Protein AF-A0A816H7T8-F1 (afdb_monomer_lite)

Organism: Adineta ricciae (NCBI:txid249248)

Secondary structure (DSSP, 8-state):
-HHHHHHHHHHHHHHHHHHHHHHHHHHHHHHHHHHHHHHHHHHHHHHHHHHHHHHHHHHHHHHHHHHHHHHHHHHHHHHHHHHHHHHHHHHHHHHHHHHHHHHHHHHHH--SSSHHHHHHHHHHHHHHHHHHHHHHHHHHHHHHHHHHHHHHTTS-GGGGSTTSHHHHHHHHHHHHHHHHHHHHHHHHHHHHS---SS--HHHHHT-THHHHHHHHHHHHHHHHHHHHHHHHHHHHHHHS-HHHHHHHHHTHHHHHHHHHHHHHHHHHHHTT---TT--THHHHHHHHHH-

Foldseek 3Di:
DVVVVVVVVVVVVVVVVVVVVVVVVVVVVVVVVVVVVVVVVVVVVVVVVVVVVVVVVVVVVVVVVVVVVVVVVVVVVVVVVVVVVVVVVVVVVVVVVVVVVVVVVVVVVDPDPCPVVVVVVVVVVVVVVVVVVVVVVVVVVVVVVVVVVVVVVPDDPQCVDQLHVVLLVLLLVLLVVLLVLLVVLLVLLPVVQDDDPDDDPCCVPVHCNVLSVVLSVVSNVLSVLLNVLSVVVNVCSVVDDPVVSSVVSNCSVVLVVLVVLSVVSVVCSVVVNDDSPDDCVSSVVNSVVSD

InterPro domains:
  IPR022157 Dynein associated protein [PF12455] (104-290)

Sequence (291 aa):
MVDILTSKNLALEDQARELQEAVDNLESLCEMDKEMEENAKEVEHELRETIDLLQNQIREKERQAEQLQYTIGDHERTILKFRETVKTMQFQNDQSKKLMEKYDEQLKLAGSAQSSEFKAKIVEAKTYSEIVEGELHKLEAANLNKHVHLLTLFLPEQFLKRGADHDCILVLLLVHRLISKCDLLTTEIQKKFERIDQLTFDDVVKSHRAEQWGFACKLSQSLSIFRMILRKYVKAMEVCNPDNLRHLSSTYHDLLTHEKSLDFLIDLLQKDQLHDSLSLNTLDKTIAFYE

pLDDT: mean 86.89, std 11.12, range [45.69, 98.0]

Radius of gyration: 47.99 Å; chains: 1; bounding box: 116×61×149 Å

Structure (mmCIF, N/CA/C/O backbone):
data_AF-A0A816H7T8-F1
#
_entry.id   AF-A0A816H7T8-F1
#
loop_
_atom_site.group_PDB
_atom_site.id
_atom_site.type_symbol
_atom_site.label_atom_id
_atom_site.label_alt_id
_atom_site.label_comp_id
_atom_site.label_asym_id
_atom_site.label_entity_id
_atom_site.label_seq_id
_atom_site.pdbx_PDB_ins_code
_atom_site.Cartn_x
_atom_site.Cartn_y
_atom_site.Cartn_z
_atom_site.occupancy
_atom_site.B_iso_or_equiv
_atom_site.auth_seq_id
_atom_site.auth_comp_id
_atom_site.auth_asym_id
_atom_site.auth_atom_id
_atom_site.pdbx_PDB_model_num
ATOM 1 N N . MET A 1 1 ? 76.446 16.365 -95.811 1.00 60.53 1 MET A N 1
ATOM 2 C CA . MET A 1 1 ? 75.623 15.180 -95.464 1.00 60.53 1 MET A CA 1
ATOM 3 C C . MET A 1 1 ? 75.719 14.890 -93.973 1.00 60.53 1 MET A C 1
ATOM 5 O O . MET A 1 1 ? 74.685 14.896 -93.326 1.00 60.53 1 MET A O 1
ATOM 9 N N . VAL A 1 2 ? 76.933 14.720 -93.428 1.00 74.75 2 VAL A N 1
ATOM 10 C CA . VAL A 1 2 ? 77.160 14.528 -91.982 1.00 74.75 2 VAL A CA 1
ATOM 11 C C . VAL A 1 2 ? 76.654 15.727 -91.173 1.00 74.75 2 VAL A C 1
ATOM 13 O O . VAL A 1 2 ? 75.766 15.529 -90.362 1.00 74.75 2 VAL A O 1
ATOM 16 N N . ASP A 1 3 ? 77.061 16.960 -91.500 1.00 75.19 3 ASP A N 1
ATOM 17 C CA . ASP A 1 3 ? 76.654 18.172 -90.752 1.00 75.19 3 ASP A CA 1
ATOM 18 C C . ASP A 1 3 ? 75.134 18.418 -90.692 1.00 75.19 3 ASP A C 1
ATOM 20 O O . ASP A 1 3 ? 74.606 18.918 -89.702 1.00 75.19 3 ASP A O 1
ATOM 24 N N . ILE A 1 4 ? 74.407 18.029 -91.746 1.00 79.56 4 ILE A N 1
ATOM 25 C CA . ILE A 1 4 ? 72.941 18.157 -91.817 1.00 79.56 4 ILE A CA 1
ATOM 26 C C . ILE A 1 4 ? 72.270 17.131 -90.893 1.00 79.56 4 ILE A C 1
ATOM 28 O O . ILE A 1 4 ? 71.266 17.433 -90.252 1.00 79.56 4 ILE A O 1
ATOM 32 N N . LEU A 1 5 ? 72.829 15.920 -90.804 1.00 80.38 5 LEU A N 1
ATOM 33 C CA . LEU A 1 5 ? 72.344 14.874 -89.905 1.00 80.38 5 LEU A CA 1
ATOM 34 C C . LEU A 1 5 ? 72.648 15.212 -88.442 1.00 80.38 5 LEU A C 1
ATOM 36 O O . LEU A 1 5 ? 71.780 15.005 -87.601 1.00 80.38 5 LEU A O 1
ATOM 40 N N . THR A 1 6 ? 73.816 15.787 -88.135 1.00 83.19 6 THR A N 1
ATOM 41 C CA . THR A 1 6 ? 74.152 16.246 -86.776 1.00 83.19 6 THR A CA 1
ATOM 42 C C . THR A 1 6 ? 73.254 17.392 -86.324 1.00 83.19 6 THR A C 1
ATOM 44 O O . THR A 1 6 ? 72.747 17.353 -85.210 1.00 83.19 6 THR A O 1
ATOM 47 N N . SER A 1 7 ? 72.990 18.377 -87.190 1.00 84.00 7 SER A N 1
ATOM 48 C CA . SER A 1 7 ? 72.063 19.475 -86.878 1.00 84.00 7 SER A CA 1
ATOM 49 C C . SER A 1 7 ? 70.632 18.979 -86.646 1.00 84.00 7 SER A C 1
ATOM 51 O O . SER A 1 7 ? 69.970 19.437 -85.717 1.00 84.00 7 SER A O 1
ATOM 53 N N . LYS A 1 8 ? 70.161 18.015 -87.447 1.00 86.00 8 LYS A N 1
ATOM 54 C CA . LYS A 1 8 ? 68.833 17.418 -87.268 1.00 86.00 8 LYS A CA 1
ATOM 55 C C . LYS A 1 8 ? 68.745 16.557 -86.004 1.00 86.00 8 LYS A C 1
ATOM 57 O O . LYS A 1 8 ? 67.715 16.593 -85.344 1.00 86.00 8 LYS A O 1
ATOM 62 N N . ASN A 1 9 ? 69.799 15.812 -85.660 1.00 87.69 9 ASN A N 1
ATOM 63 C CA . ASN A 1 9 ? 69.857 15.063 -84.401 1.00 87.69 9 ASN A CA 1
ATOM 64 C C . ASN A 1 9 ? 69.837 15.996 -83.191 1.00 87.69 9 ASN A C 1
ATOM 66 O O . ASN A 1 9 ? 69.050 15.757 -82.289 1.00 87.69 9 ASN A O 1
ATOM 70 N N . LEU A 1 10 ? 70.616 17.081 -83.204 1.00 90.69 10 LEU A N 1
ATOM 71 C CA . LEU A 1 10 ? 70.612 18.058 -82.114 1.00 90.69 10 LEU A CA 1
ATOM 72 C C . LEU A 1 10 ? 69.220 18.686 -81.923 1.00 90.69 10 LEU A C 1
ATOM 74 O O . LEU A 1 10 ? 68.723 18.747 -80.807 1.00 90.69 10 LEU A O 1
ATOM 78 N N . ALA A 1 11 ? 68.548 19.067 -83.015 1.00 89.69 11 ALA A N 1
ATOM 79 C CA . ALA A 1 11 ? 67.189 19.608 -82.950 1.00 89.69 11 ALA A CA 1
ATOM 80 C C . ALA A 1 11 ? 66.161 18.593 -82.413 1.00 89.69 11 ALA A C 1
ATOM 82 O O . ALA A 1 11 ? 65.249 18.967 -81.681 1.00 89.69 11 ALA A O 1
ATOM 83 N N . LEU A 1 12 ? 66.301 17.310 -82.765 1.00 90.38 12 LEU A N 1
ATOM 84 C CA . LEU A 1 12 ? 65.451 16.241 -82.234 1.00 90.38 12 LEU A CA 1
ATOM 85 C C . LEU A 1 12 ? 65.757 15.936 -80.762 1.00 90.38 12 LEU A C 1
ATOM 87 O O . LEU A 1 12 ? 64.832 15.629 -80.020 1.00 90.38 12 LEU A O 1
ATOM 91 N N . GLU A 1 13 ? 67.016 16.026 -80.332 1.00 91.25 13 GLU A N 1
ATOM 92 C CA . GLU A 1 13 ? 67.417 15.874 -78.928 1.00 91.25 13 GLU A CA 1
ATOM 93 C C . GLU A 1 13 ? 66.896 17.022 -78.061 1.00 91.25 13 GLU A C 1
ATOM 95 O O . GLU A 1 13 ? 66.402 16.771 -76.964 1.00 91.25 13 GLU A O 1
ATOM 100 N N . ASP A 1 14 ? 66.952 18.262 -78.550 1.00 91.50 14 ASP A N 1
ATOM 101 C CA . ASP A 1 14 ? 66.382 19.412 -77.846 1.00 91.50 14 ASP A CA 1
ATOM 102 C C . ASP A 1 14 ? 64.849 19.311 -77.780 1.00 91.50 14 ASP A C 1
ATOM 104 O O . ASP A 1 14 ? 64.281 19.464 -76.703 1.00 91.50 14 ASP A O 1
ATOM 108 N N . GLN A 1 15 ? 64.179 18.920 -78.873 1.00 93.19 15 GLN A N 1
ATOM 109 C CA . GLN A 1 15 ? 62.733 18.665 -78.862 1.00 93.19 15 GLN A CA 1
ATOM 110 C C . GLN A 1 15 ? 62.355 17.494 -77.936 1.00 93.19 15 GLN A C 1
ATOM 112 O O . GLN A 1 15 ? 61.326 17.539 -77.266 1.00 93.19 15 GLN A O 1
ATOM 117 N N . ALA A 1 16 ? 63.173 16.441 -77.878 1.00 91.00 16 ALA A N 1
ATOM 118 C CA . ALA A 1 16 ? 62.967 15.330 -76.953 1.00 91.00 16 ALA A CA 1
ATOM 119 C C . ALA A 1 16 ? 63.155 15.770 -75.495 1.00 91.00 16 ALA A C 1
ATOM 121 O O . ALA A 1 16 ? 62.402 15.325 -74.634 1.00 91.00 16 ALA A O 1
ATOM 122 N N . ARG A 1 17 ? 64.111 16.666 -75.218 1.00 93.69 17 ARG A N 1
ATOM 123 C CA . ARG A 1 17 ? 64.328 17.236 -73.883 1.00 93.69 17 ARG A CA 1
ATOM 124 C C . ARG A 1 17 ? 63.160 18.127 -73.456 1.00 93.69 17 ARG A C 1
ATOM 126 O O . ARG A 1 17 ? 62.681 17.971 -72.341 1.00 93.69 17 ARG A O 1
ATOM 133 N N . GLU A 1 18 ? 62.668 18.989 -74.344 1.00 93.81 18 GLU A N 1
ATOM 134 C CA . GLU A 1 18 ? 61.484 19.825 -74.095 1.00 93.81 18 GLU A CA 1
ATOM 135 C C . GLU A 1 18 ? 60.226 18.980 -73.855 1.00 93.81 18 GLU A C 1
ATOM 137 O O . GLU A 1 18 ? 59.454 19.259 -72.940 1.00 93.81 18 GLU A O 1
ATOM 142 N N . LEU A 1 19 ? 60.021 17.921 -74.648 1.00 94.00 19 LEU A N 1
ATOM 143 C CA . LEU A 1 19 ? 58.905 16.995 -74.447 1.00 94.00 19 LEU A CA 1
ATOM 144 C C . LEU A 1 19 ? 59.035 16.223 -73.133 1.00 94.00 19 LEU A C 1
ATOM 146 O O . LEU A 1 19 ? 58.023 16.025 -72.469 1.00 94.00 19 LEU A O 1
ATOM 150 N N . GLN A 1 20 ? 60.244 15.816 -72.743 1.00 94.50 20 GLN A N 1
ATOM 151 C C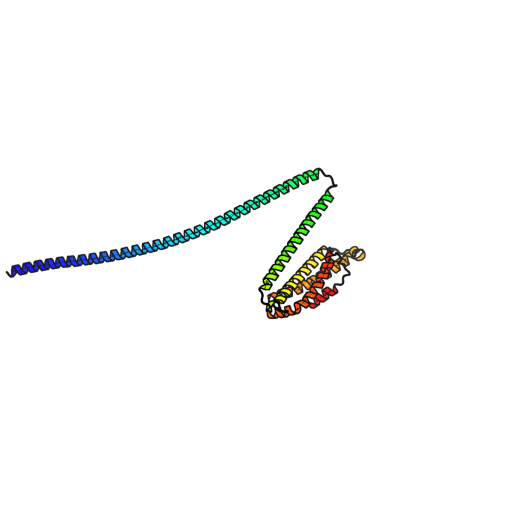A . GLN A 1 20 ? 60.463 15.148 -71.462 1.00 94.50 20 GLN A CA 1
ATOM 152 C C . GLN A 1 20 ? 60.168 16.088 -70.289 1.00 94.50 20 GLN A C 1
ATOM 154 O O . GLN A 1 20 ? 59.436 15.710 -69.386 1.00 94.50 20 GLN A O 1
ATOM 159 N N . GLU A 1 21 ? 60.645 17.333 -70.337 1.00 94.75 21 GLU A N 1
ATOM 160 C CA . GLU A 1 21 ? 60.340 18.337 -69.312 1.00 94.75 21 GLU A CA 1
ATOM 161 C C . GLU A 1 21 ? 58.833 18.647 -69.250 1.00 94.75 21 GLU A C 1
ATOM 163 O O . GLU A 1 21 ? 58.263 18.805 -68.171 1.00 94.75 21 GLU A O 1
ATOM 168 N N . ALA A 1 22 ? 58.147 18.692 -70.396 1.00 94.50 22 ALA A N 1
ATOM 169 C CA . ALA A 1 22 ? 56.694 18.840 -70.435 1.00 94.50 22 ALA A CA 1
ATOM 170 C C . ALA A 1 22 ? 55.963 17.627 -69.831 1.00 94.50 22 ALA A C 1
ATOM 172 O O . ALA A 1 22 ? 54.962 17.815 -69.141 1.00 94.50 22 ALA A O 1
ATOM 173 N N . VAL A 1 23 ? 56.455 16.405 -70.065 1.00 95.56 23 VAL A N 1
ATOM 174 C CA . VAL A 1 23 ? 55.918 15.178 -69.456 1.00 95.56 23 VAL A CA 1
ATOM 175 C C . VAL A 1 23 ? 56.116 15.203 -67.943 1.00 95.56 23 VAL A C 1
ATOM 177 O O . VAL A 1 23 ? 55.135 15.038 -67.228 1.00 95.56 23 VAL A O 1
ATOM 180 N N . ASP A 1 24 ? 57.318 15.509 -67.456 1.00 95.25 24 ASP A N 1
ATOM 181 C CA . ASP A 1 24 ? 57.617 15.564 -66.020 1.00 95.25 24 ASP A CA 1
ATOM 182 C C . ASP A 1 24 ? 56.740 16.618 -65.303 1.00 95.25 24 ASP A C 1
ATOM 184 O O . ASP A 1 24 ? 56.196 16.375 -64.223 1.00 95.25 24 ASP A O 1
ATOM 188 N N . ASN A 1 25 ? 56.520 17.781 -65.931 1.00 95.69 25 ASN A N 1
ATOM 189 C CA . ASN A 1 25 ? 55.611 18.809 -65.411 1.00 95.69 25 ASN A CA 1
ATOM 190 C C . ASN A 1 25 ? 54.144 18.342 -65.381 1.00 95.69 25 ASN A C 1
ATOM 192 O O . ASN A 1 25 ? 53.421 18.631 -64.426 1.00 95.69 25 ASN A O 1
ATOM 196 N N . LEU A 1 26 ? 53.685 17.629 -66.416 1.00 95.56 26 LEU A N 1
ATOM 197 C CA . LEU A 1 26 ? 52.331 17.067 -66.462 1.00 95.56 26 LEU A CA 1
ATOM 198 C C . LEU A 1 26 ? 52.139 15.954 -65.428 1.00 95.56 26 LEU A C 1
ATOM 200 O O . LEU A 1 26 ? 51.066 15.866 -64.835 1.00 95.56 26 LEU A O 1
ATOM 204 N N . GLU A 1 27 ? 53.159 15.130 -65.191 1.00 94.94 27 GLU A N 1
ATOM 205 C CA . GLU A 1 27 ? 53.147 14.109 -64.143 1.00 94.94 27 GLU A CA 1
ATOM 206 C C . GLU A 1 27 ? 53.046 14.751 -62.754 1.00 94.94 27 GLU A C 1
ATOM 208 O O . GLU A 1 27 ? 52.179 14.355 -61.976 1.00 94.94 27 GLU A O 1
ATOM 213 N N . SER A 1 28 ? 53.812 15.814 -62.483 1.00 96.19 28 SER A N 1
ATOM 214 C CA . SER A 1 28 ? 53.711 16.573 -61.227 1.00 96.19 28 SER A CA 1
ATOM 215 C C . SER A 1 28 ? 52.328 17.206 -61.021 1.00 96.19 28 SER A C 1
ATOM 217 O O . SER A 1 28 ? 51.780 17.146 -59.919 1.00 96.19 28 SER A O 1
ATOM 219 N N . LEU A 1 29 ? 51.724 17.764 -62.077 1.00 96.19 29 LEU A N 1
ATOM 220 C CA . LEU A 1 29 ? 50.350 18.273 -62.012 1.00 96.19 29 LEU A CA 1
ATOM 221 C C . LEU A 1 29 ? 49.340 17.151 -61.743 1.00 96.19 29 LEU A C 1
ATOM 223 O O . LEU A 1 29 ? 48.440 17.329 -60.930 1.00 96.19 29 LEU A O 1
ATOM 227 N N . CYS A 1 30 ? 49.512 15.981 -62.365 1.00 96.38 30 CYS A N 1
ATOM 228 C CA . CYS A 1 30 ? 48.647 14.827 -62.122 1.00 96.38 30 CYS A CA 1
ATOM 229 C C . CYS A 1 30 ? 48.776 14.286 -60.691 1.00 96.38 30 CYS A C 1
ATOM 231 O O . CYS A 1 30 ? 47.795 13.787 -60.141 1.00 96.38 30 CYS A O 1
ATOM 233 N N . GLU A 1 31 ? 49.965 14.332 -60.089 1.00 96.62 31 GLU A N 1
ATOM 234 C CA . GLU A 1 31 ? 50.165 13.976 -58.679 1.00 96.62 31 GLU A CA 1
ATOM 235 C C . GLU A 1 31 ? 49.466 14.970 -57.749 1.00 96.62 31 GLU A C 1
ATOM 237 O O . GLU A 1 31 ? 48.727 14.549 -56.859 1.00 96.62 31 GLU A O 1
ATOM 242 N N . MET A 1 32 ? 49.615 16.271 -58.009 1.00 96.56 32 MET A N 1
ATOM 243 C CA . MET A 1 32 ? 48.928 17.315 -57.247 1.00 96.56 32 MET A CA 1
ATOM 244 C C . MET A 1 32 ? 47.401 17.199 -57.363 1.00 96.56 32 MET A C 1
ATOM 246 O O . MET A 1 32 ? 46.696 17.307 -56.361 1.00 96.56 32 MET A O 1
ATOM 250 N N . ASP A 1 33 ? 46.877 16.937 -58.562 1.00 97.12 33 ASP A N 1
ATOM 251 C CA . ASP A 1 33 ? 45.440 16.744 -58.779 1.00 97.12 33 ASP A CA 1
ATOM 252 C C . ASP A 1 33 ? 44.906 15.526 -58.011 1.00 97.12 33 ASP A C 1
ATOM 254 O O . ASP A 1 33 ? 43.822 15.597 -57.431 1.00 97.12 33 ASP A O 1
ATOM 258 N N . LYS A 1 34 ? 45.670 14.424 -57.945 1.00 97.31 34 LYS A N 1
ATOM 259 C CA . LYS A 1 34 ? 45.297 13.244 -57.146 1.00 97.31 34 LYS A CA 1
ATOM 260 C C . LYS A 1 34 ? 45.258 13.557 -55.655 1.00 97.31 34 LYS A C 1
ATOM 262 O O . LYS A 1 34 ? 44.292 13.182 -55.000 1.00 97.31 34 LYS A O 1
ATOM 267 N N . GLU A 1 35 ? 46.260 14.261 -55.134 1.00 96.62 35 GLU A N 1
ATOM 268 C CA . GLU A 1 35 ? 46.293 14.670 -53.724 1.00 96.62 35 GLU A CA 1
ATOM 269 C C . GLU A 1 35 ? 45.108 15.592 -53.390 1.00 96.62 35 GLU A C 1
ATOM 271 O O . GLU A 1 35 ? 44.440 15.430 -52.369 1.00 96.62 35 GLU A O 1
ATOM 276 N N . MET A 1 36 ? 44.776 16.523 -54.288 1.00 97.62 36 MET A N 1
ATOM 277 C CA . MET A 1 36 ? 43.598 17.381 -54.141 1.00 97.62 36 MET A CA 1
ATOM 278 C C . MET A 1 36 ? 42.284 16.591 -54.190 1.00 97.62 36 MET A C 1
ATOM 280 O O . MET A 1 36 ? 41.360 16.902 -53.437 1.00 97.62 36 MET A O 1
ATOM 284 N N . GLU A 1 37 ? 42.183 15.572 -55.046 1.00 97.00 37 GLU A N 1
ATOM 285 C CA . GLU A 1 37 ? 41.007 14.701 -55.122 1.00 97.00 37 GLU A CA 1
ATOM 286 C C . GLU A 1 37 ? 40.854 13.837 -53.859 1.00 97.00 37 GLU A C 1
ATOM 288 O O . GLU A 1 37 ? 39.737 13.655 -53.371 1.00 97.00 37 GLU A O 1
ATOM 293 N N . GLU A 1 38 ? 41.957 13.326 -53.307 1.00 97.00 38 GLU A N 1
ATOM 294 C CA . GLU A 1 38 ? 41.965 12.583 -52.042 1.00 97.00 38 GLU A CA 1
ATOM 295 C C . GLU A 1 38 ? 41.532 13.477 -50.876 1.00 97.00 38 GLU A C 1
ATOM 297 O O . GLU A 1 38 ? 40.569 13.141 -50.185 1.00 97.00 38 GLU A O 1
ATOM 302 N N . ASN A 1 39 ? 42.116 14.671 -50.743 1.00 97.00 39 ASN A N 1
ATOM 303 C CA . ASN A 1 39 ? 41.715 15.651 -49.730 1.00 97.00 39 ASN A CA 1
ATOM 304 C C . ASN A 1 39 ? 40.230 16.039 -49.851 1.00 97.00 39 ASN A C 1
ATOM 306 O O . ASN A 1 39 ? 39.522 16.162 -48.851 1.00 97.00 39 ASN A O 1
ATOM 310 N N . ALA A 1 40 ? 39.721 16.213 -51.076 1.00 97.06 40 ALA A N 1
ATOM 311 C CA . ALA A 1 40 ? 38.309 16.516 -51.297 1.00 97.06 40 ALA A CA 1
ATOM 312 C C . ALA A 1 40 ? 37.390 15.366 -50.846 1.00 97.06 40 ALA A C 1
ATOM 314 O O . ALA A 1 40 ? 36.342 15.623 -50.249 1.00 97.06 40 ALA A O 1
ATOM 315 N N . LYS A 1 41 ? 37.783 14.107 -51.093 1.00 97.56 41 LYS A N 1
ATOM 316 C CA . LYS A 1 41 ? 37.043 12.917 -50.634 1.00 97.56 41 LYS A CA 1
ATOM 317 C C . LYS A 1 41 ? 37.053 12.788 -49.114 1.00 97.56 41 LYS A C 1
ATOM 319 O O . LYS A 1 41 ? 36.022 12.438 -48.543 1.00 97.56 41 LYS A O 1
ATOM 324 N N . GLU A 1 42 ? 38.178 13.078 -48.465 1.00 97.38 42 GLU A N 1
ATOM 325 C CA . GLU A 1 42 ? 38.282 13.067 -47.002 1.00 97.38 42 GLU A CA 1
ATOM 326 C C . GLU A 1 42 ? 37.358 14.114 -46.373 1.00 97.38 42 GLU A C 1
ATOM 328 O O . GLU A 1 42 ? 36.529 13.772 -45.532 1.00 97.38 42 GLU A O 1
ATOM 333 N N . VAL A 1 43 ? 37.393 15.360 -46.860 1.00 97.06 43 VAL A N 1
ATOM 334 C CA . VAL A 1 43 ? 36.497 16.426 -46.380 1.00 97.06 43 VAL A CA 1
ATOM 335 C C . VAL A 1 43 ? 35.027 16.078 -46.631 1.00 97.06 43 VAL A C 1
ATOM 337 O O . VAL A 1 43 ? 34.174 16.318 -45.777 1.00 97.06 43 VAL A O 1
ATOM 340 N N . GLU A 1 44 ? 34.695 15.493 -47.786 1.00 96.81 44 GLU A N 1
ATOM 341 C CA . GLU A 1 44 ? 33.331 15.029 -48.053 1.00 96.81 44 GLU A CA 1
ATOM 342 C C . GLU A 1 44 ? 32.896 13.950 -47.051 1.00 96.81 44 GLU A C 1
ATOM 344 O O . GLU A 1 44 ? 31.756 13.966 -46.573 1.00 96.81 44 GLU A O 1
ATOM 349 N N . HIS A 1 45 ? 33.792 13.021 -46.718 1.00 97.50 45 HIS A N 1
ATOM 350 C CA . HIS A 1 45 ? 33.519 11.975 -45.746 1.00 97.50 45 HIS A CA 1
ATOM 351 C C . HIS A 1 45 ? 33.274 12.553 -44.349 1.00 97.50 45 HIS A C 1
ATOM 353 O O . HIS A 1 45 ? 32.236 12.254 -43.758 1.00 97.50 45 HIS A O 1
ATOM 359 N N . GLU A 1 46 ? 34.140 13.452 -43.875 1.00 97.50 46 GLU A N 1
ATOM 360 C CA . GLU A 1 46 ? 33.968 14.145 -42.594 1.00 97.50 46 GLU A CA 1
ATOM 361 C C . GLU A 1 46 ? 32.635 14.903 -42.540 1.00 97.50 46 GLU A C 1
ATOM 363 O O . GLU A 1 46 ? 31.875 14.791 -41.575 1.00 97.50 46 GLU A O 1
ATOM 368 N N . LEU A 1 47 ? 32.283 15.633 -43.605 1.00 97.25 47 LEU A N 1
ATOM 369 C CA . LEU A 1 47 ? 31.006 16.343 -43.674 1.00 97.25 47 LEU A CA 1
ATOM 370 C C . LEU A 1 47 ? 29.816 15.379 -43.592 1.00 97.25 47 LEU A C 1
ATOM 372 O O . LEU A 1 47 ? 28.852 15.671 -42.881 1.00 97.25 47 LEU A O 1
ATOM 376 N N . ARG A 1 48 ? 29.874 14.214 -44.247 1.00 97.75 48 ARG A N 1
ATOM 377 C CA . ARG A 1 48 ? 28.822 13.188 -44.136 1.00 97.75 48 ARG A CA 1
ATOM 378 C C . ARG A 1 48 ? 28.711 12.640 -42.712 1.00 97.75 48 ARG A C 1
ATOM 380 O O . ARG A 1 48 ? 27.597 12.539 -42.203 1.00 97.75 48 ARG A O 1
ATOM 387 N N . GLU A 1 49 ? 29.829 12.380 -42.039 1.00 97.62 49 GLU A N 1
ATOM 388 C CA . GLU A 1 49 ? 29.821 11.945 -40.637 1.00 97.62 49 GLU A C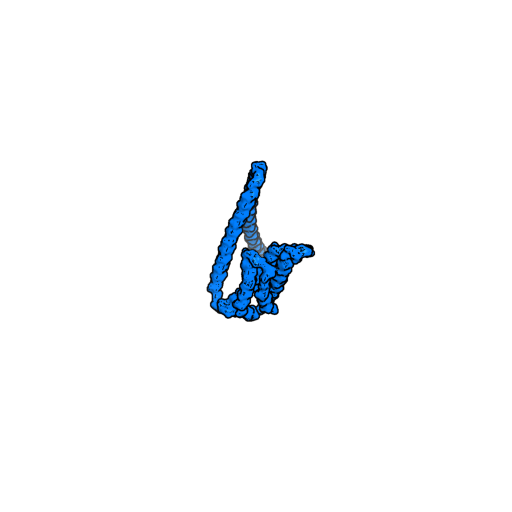A 1
ATOM 389 C C . GLU A 1 49 ? 29.218 13.007 -39.707 1.00 97.62 49 GLU A C 1
ATOM 391 O O . GLU A 1 49 ? 28.412 12.685 -38.829 1.00 97.62 49 GLU A O 1
ATOM 396 N N . THR A 1 50 ? 29.537 14.292 -39.916 1.00 97.44 50 THR A N 1
ATOM 397 C CA . THR A 1 50 ? 28.918 15.374 -39.130 1.00 97.44 50 THR A CA 1
ATOM 398 C C . THR A 1 50 ? 27.415 15.482 -39.376 1.00 97.44 50 THR A C 1
ATOM 400 O O . THR A 1 50 ? 26.660 15.722 -38.432 1.00 97.44 50 THR A O 1
ATOM 403 N N . ILE A 1 51 ? 26.958 15.263 -40.613 1.00 97.94 51 ILE A N 1
ATOM 404 C CA . ILE A 1 51 ? 25.531 15.229 -40.944 1.00 97.94 51 ILE A CA 1
ATOM 405 C C . ILE A 1 51 ? 24.849 14.075 -40.206 1.00 97.94 51 ILE A C 1
ATOM 407 O O . ILE A 1 51 ? 23.815 14.300 -39.577 1.00 97.94 51 ILE A O 1
ATOM 411 N N . ASP A 1 52 ? 25.427 12.876 -40.218 1.00 98.00 52 ASP A N 1
ATOM 412 C CA . ASP A 1 52 ? 24.865 11.714 -39.522 1.00 98.00 52 ASP A CA 1
ATOM 413 C C . ASP A 1 52 ? 24.809 11.934 -38.002 1.00 98.00 52 ASP A C 1
ATOM 415 O O . ASP A 1 52 ? 23.803 11.624 -37.351 1.00 98.00 52 ASP A O 1
ATOM 419 N N . LEU A 1 53 ? 25.848 12.545 -37.423 1.00 97.56 53 LEU A N 1
ATOM 420 C CA . LEU A 1 53 ? 25.868 12.927 -36.012 1.00 97.56 53 LEU A CA 1
ATOM 421 C C . LEU A 1 53 ? 24.751 13.928 -35.683 1.00 97.56 53 LEU A C 1
ATOM 423 O O . LEU A 1 53 ? 24.007 13.727 -34.720 1.00 97.56 53 LEU A O 1
ATOM 427 N N . LEU A 1 54 ? 24.605 14.985 -36.486 1.00 97.44 54 LEU A N 1
ATOM 428 C CA . LEU A 1 54 ? 23.565 15.998 -36.300 1.00 97.44 54 LEU A CA 1
ATOM 429 C C . LEU A 1 54 ? 22.162 15.408 -36.474 1.00 97.44 54 LEU A C 1
ATOM 431 O O . LEU A 1 54 ? 21.267 15.725 -35.692 1.00 97.44 54 LEU A O 1
ATOM 435 N N . GLN A 1 55 ? 21.959 14.507 -37.436 1.00 98.00 55 GLN A N 1
ATOM 436 C CA . GLN A 1 55 ? 20.684 13.808 -37.614 1.00 98.00 55 GLN A CA 1
ATOM 437 C C . GLN A 1 55 ? 20.328 12.952 -36.394 1.00 98.00 55 GLN A C 1
ATOM 439 O O . GLN A 1 55 ? 19.175 12.952 -35.958 1.00 98.00 55 GLN A O 1
ATOM 444 N N . ASN A 1 56 ? 21.303 12.256 -35.805 1.00 97.38 56 ASN A N 1
ATOM 445 C CA . ASN A 1 56 ? 21.086 11.492 -34.577 1.00 97.38 56 ASN A CA 1
ATOM 446 C C . ASN A 1 56 ? 20.744 12.402 -33.391 1.00 97.38 56 ASN A C 1
ATOM 448 O O . ASN A 1 56 ? 19.814 12.100 -32.642 1.00 97.38 56 ASN A O 1
ATOM 452 N N . GLN A 1 57 ? 21.423 13.545 -33.257 1.00 97.88 57 GLN A N 1
ATOM 453 C CA . GLN A 1 57 ? 21.099 14.539 -32.231 1.00 97.88 57 GLN A CA 1
ATOM 454 C C . GLN A 1 57 ? 19.686 15.108 -32.407 1.00 97.88 57 GLN A C 1
ATOM 456 O O . GLN A 1 57 ? 18.962 15.247 -31.423 1.00 97.88 57 GLN A O 1
ATOM 461 N N . ILE A 1 58 ? 19.265 15.395 -33.643 1.00 98.00 58 ILE A N 1
ATOM 462 C CA . ILE A 1 58 ? 17.902 15.858 -33.941 1.00 98.00 58 ILE A CA 1
ATOM 463 C C . ILE A 1 58 ? 16.879 14.810 -33.495 1.00 98.00 58 ILE A C 1
ATOM 465 O O . ILE A 1 58 ? 15.978 15.142 -32.727 1.00 98.00 58 ILE A O 1
ATOM 469 N N . ARG A 1 59 ? 17.061 13.539 -33.875 1.00 97.62 59 ARG A N 1
ATOM 470 C CA . ARG A 1 59 ? 16.161 12.444 -33.466 1.00 97.62 59 ARG A CA 1
ATOM 471 C C . ARG A 1 59 ? 16.087 12.285 -31.948 1.00 97.62 59 ARG A C 1
ATOM 473 O O . ARG A 1 59 ? 15.019 12.030 -31.395 1.00 97.62 59 ARG A O 1
ATOM 480 N N . GLU A 1 60 ? 17.211 12.439 -31.252 1.00 97.62 60 GLU A N 1
ATOM 481 C CA . GLU A 1 60 ? 17.231 12.383 -29.791 1.00 97.62 60 GLU A CA 1
ATOM 482 C C . GLU A 1 60 ? 16.460 13.556 -29.168 1.00 97.62 60 GLU A C 1
ATOM 484 O O . GLU A 1 60 ? 15.687 13.360 -28.227 1.00 97.62 60 GLU A O 1
ATOM 489 N N . LYS A 1 61 ? 16.614 14.768 -29.715 1.00 96.00 61 LYS A N 1
ATOM 490 C CA . LYS A 1 61 ? 15.867 15.951 -29.269 1.00 96.00 61 LYS A CA 1
ATOM 491 C C . LYS A 1 61 ? 14.374 15.848 -29.552 1.00 96.00 61 LYS A C 1
ATOM 493 O O . LYS A 1 61 ? 13.588 16.224 -28.685 1.00 96.00 61 LYS A O 1
ATOM 498 N N . GLU A 1 62 ? 13.977 15.295 -30.692 1.00 97.69 62 GLU A N 1
ATOM 499 C CA . GLU A 1 62 ? 12.573 15.008 -31.009 1.00 97.69 62 GLU A CA 1
ATOM 500 C C . GLU A 1 62 ? 11.972 14.030 -29.994 1.00 97.69 62 GLU A C 1
ATOM 502 O O . GLU A 1 62 ? 10.937 14.320 -29.395 1.00 97.69 62 GLU A O 1
ATOM 507 N N . ARG A 1 63 ? 12.681 12.939 -29.678 1.00 97.56 63 ARG A N 1
ATOM 508 C CA . ARG A 1 63 ? 12.245 11.984 -28.650 1.00 97.56 63 ARG A CA 1
ATOM 509 C C . ARG A 1 63 ? 12.122 12.627 -27.264 1.00 97.56 63 ARG A C 1
ATOM 511 O O . ARG A 1 63 ? 11.173 12.342 -26.534 1.00 97.56 63 ARG A O 1
ATOM 518 N N . GLN A 1 64 ? 13.068 13.488 -26.882 1.00 97.25 64 GLN A N 1
ATOM 519 C CA . GLN A 1 64 ? 12.992 14.243 -25.623 1.00 97.25 64 GLN A CA 1
ATOM 520 C C . GLN A 1 64 ? 11.773 15.182 -25.613 1.00 97.25 64 GLN A C 1
ATOM 522 O O . GLN A 1 64 ? 11.079 15.277 -24.600 1.00 97.25 64 GLN A O 1
ATOM 527 N N . ALA A 1 65 ? 11.473 15.839 -26.736 1.00 97.38 65 ALA A N 1
ATOM 528 C CA . ALA A 1 65 ? 10.308 16.709 -26.864 1.00 97.38 65 ALA A CA 1
ATOM 529 C C . ALA A 1 65 ? 8.986 15.931 -26.736 1.00 97.38 65 ALA A C 1
ATOM 531 O O . ALA A 1 65 ? 8.096 16.372 -26.010 1.00 97.38 65 ALA A O 1
ATOM 532 N N . GLU A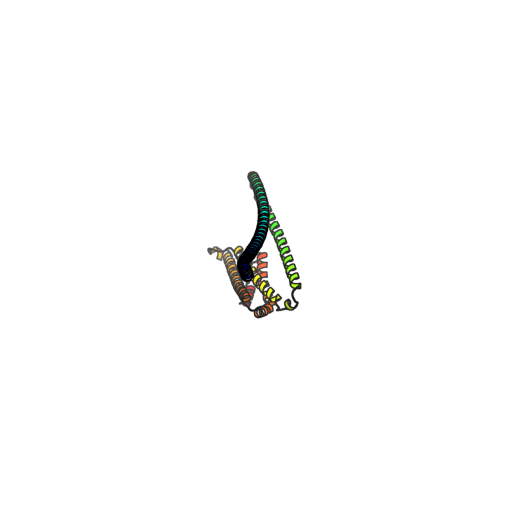 1 66 ? 8.872 14.755 -27.357 1.00 97.75 66 GLU A N 1
ATOM 533 C CA . GLU A 1 66 ? 7.699 13.878 -27.228 1.00 97.75 66 GLU A CA 1
ATOM 534 C C . GLU A 1 66 ? 7.466 13.430 -25.776 1.00 97.75 66 GLU A C 1
ATOM 536 O O . GLU A 1 66 ? 6.338 13.462 -25.278 1.00 97.75 66 GLU A O 1
ATOM 541 N N . GLN A 1 67 ? 8.532 13.072 -25.053 1.00 97.06 67 GLN A N 1
ATOM 542 C CA . GLN A 1 67 ? 8.445 12.709 -23.633 1.00 97.06 67 GLN A CA 1
ATOM 543 C C . GLN A 1 67 ? 7.967 13.877 -22.762 1.00 97.06 67 GLN A C 1
ATOM 545 O O . GLN A 1 67 ? 7.136 13.695 -21.864 1.00 97.06 67 GLN A O 1
ATOM 550 N N . LEU A 1 68 ? 8.465 15.087 -23.029 1.00 96.44 68 LEU A N 1
ATOM 551 C CA . LEU A 1 68 ? 8.020 16.293 -22.334 1.00 96.44 68 LEU A CA 1
ATOM 552 C C . LEU A 1 68 ? 6.554 16.611 -22.648 1.00 96.44 68 LEU A C 1
ATOM 554 O O . LEU A 1 68 ? 5.805 16.936 -21.731 1.00 96.44 68 LEU A O 1
ATOM 558 N N . GLN A 1 69 ? 6.113 16.455 -23.899 1.00 97.31 69 GLN A N 1
ATOM 559 C CA . GLN A 1 69 ? 4.706 16.633 -24.278 1.00 97.31 69 GLN A CA 1
ATOM 560 C C . GLN A 1 69 ? 3.787 15.635 -23.567 1.00 97.31 69 GLN A C 1
ATOM 562 O O . GLN A 1 69 ? 2.738 16.029 -23.057 1.00 97.31 69 GLN A O 1
ATOM 567 N N . TYR A 1 70 ? 4.196 14.368 -23.464 1.00 97.06 70 TYR A N 1
ATOM 568 C CA . TYR A 1 70 ? 3.457 13.366 -22.695 1.00 97.06 70 TYR A CA 1
ATOM 569 C C . TYR A 1 70 ? 3.335 13.769 -21.215 1.00 97.06 70 TYR A C 1
ATOM 571 O O . TYR A 1 70 ? 2.244 13.758 -20.646 1.00 97.06 70 TYR A O 1
ATOM 579 N N . THR A 1 71 ? 4.444 14.214 -20.616 1.00 97.00 71 THR A N 1
ATOM 580 C CA . THR A 1 71 ? 4.485 14.673 -19.217 1.00 97.00 71 THR A CA 1
ATOM 581 C C . THR A 1 71 ? 3.576 15.885 -18.987 1.00 97.00 71 THR A C 1
ATOM 583 O O . THR A 1 71 ? 2.831 15.929 -18.007 1.00 97.00 71 THR A O 1
ATOM 586 N N . ILE A 1 72 ? 3.582 16.851 -19.913 1.00 97.69 72 ILE A N 1
ATOM 587 C CA . ILE A 1 72 ? 2.683 18.012 -19.877 1.00 97.69 72 ILE A CA 1
ATOM 588 C C . ILE A 1 72 ? 1.221 17.558 -19.942 1.00 97.69 72 ILE A C 1
ATOM 590 O O . ILE A 1 72 ? 0.424 17.998 -19.117 1.00 97.69 72 ILE A O 1
ATOM 594 N N . GLY A 1 73 ? 0.871 16.636 -20.844 1.00 97.81 73 GLY A N 1
ATOM 595 C CA . GLY A 1 73 ? -0.494 16.113 -20.957 1.00 97.81 73 GLY A CA 1
ATOM 596 C C . GLY A 1 73 ? -0.993 15.432 -19.676 1.00 97.81 73 GLY A C 1
ATOM 597 O O . GLY A 1 73 ? -2.140 15.624 -19.263 1.00 97.81 73 GLY A O 1
ATOM 598 N N . ASP A 1 74 ? -0.132 14.682 -18.988 1.00 97.88 74 ASP A N 1
ATOM 599 C CA . ASP A 1 74 ? -0.471 14.073 -17.698 1.00 97.88 74 ASP A CA 1
ATOM 600 C C . ASP A 1 74 ? -0.624 15.115 -16.578 1.00 97.88 74 ASP A C 1
ATOM 602 O O . ASP A 1 74 ? -1.540 15.016 -15.747 1.00 97.88 74 ASP A O 1
ATOM 606 N N . HIS A 1 75 ? 0.206 16.161 -16.573 1.00 96.94 75 HIS A N 1
ATOM 607 C CA . HIS A 1 75 ? 0.040 17.296 -15.665 1.00 96.94 75 HIS A CA 1
ATOM 608 C C . HIS A 1 75 ? -1.259 18.067 -15.934 1.00 96.94 75 HIS A C 1
ATOM 610 O O . HIS A 1 75 ? -1.981 18.379 -14.987 1.00 96.94 75 HIS A O 1
ATOM 616 N N . GLU A 1 76 ? -1.630 18.307 -17.191 1.00 97.88 76 GLU A N 1
ATOM 617 C CA . GLU A 1 76 ? -2.894 18.958 -17.557 1.00 97.88 76 GLU A CA 1
ATOM 618 C C . GLU A 1 76 ? -4.112 18.150 -17.096 1.00 97.88 76 GLU A C 1
ATOM 620 O O . GLU A 1 76 ? -5.021 18.698 -16.465 1.00 97.88 76 GLU A O 1
ATOM 625 N N . ARG A 1 77 ? -4.110 16.828 -17.318 1.00 97.06 77 ARG A N 1
ATOM 626 C CA . ARG A 1 77 ? -5.151 15.919 -16.800 1.00 97.06 77 ARG A CA 1
ATOM 627 C C . ARG A 1 77 ? -5.255 15.990 -15.281 1.00 97.06 77 ARG A C 1
ATOM 629 O O . ARG A 1 77 ? -6.354 15.990 -14.727 1.00 97.06 77 ARG A O 1
ATOM 636 N N . THR A 1 78 ? -4.116 16.059 -14.603 1.00 97.12 78 THR A N 1
ATOM 637 C CA . THR A 1 78 ? -4.053 16.170 -13.145 1.00 97.12 78 THR A CA 1
ATOM 638 C C . THR A 1 78 ? -4.631 17.503 -12.664 1.00 97.12 78 THR A C 1
ATOM 640 O O . THR A 1 78 ? -5.447 17.526 -11.742 1.00 97.12 78 THR A O 1
ATOM 643 N N . ILE A 1 79 ? -4.299 18.610 -13.332 1.00 97.81 79 ILE A N 1
ATOM 644 C CA . ILE A 1 79 ? -4.858 19.937 -13.041 1.00 97.81 79 ILE A CA 1
ATOM 645 C C . ILE A 1 79 ? -6.380 19.948 -13.236 1.00 97.81 79 ILE A C 1
ATOM 647 O O . ILE A 1 79 ? -7.089 20.529 -12.414 1.00 97.81 79 ILE A O 1
ATOM 651 N N . LEU A 1 80 ? -6.901 19.300 -14.284 1.00 97.69 80 LEU A N 1
ATOM 652 C CA . LEU A 1 80 ? -8.347 19.197 -14.514 1.00 97.69 80 LEU A CA 1
ATOM 653 C C . LEU A 1 80 ? -9.055 18.469 -13.368 1.00 97.69 80 LEU A C 1
ATOM 655 O O . LEU A 1 80 ? -10.016 19.008 -12.820 1.00 97.69 80 LEU A O 1
ATOM 659 N N . LYS A 1 81 ? -8.524 17.320 -12.931 1.00 97.25 81 LYS A N 1
ATOM 660 C CA . LYS A 1 81 ? -9.053 16.590 -11.767 1.00 97.25 81 LYS A CA 1
ATOM 661 C C . LYS A 1 81 ? -9.040 17.453 -10.508 1.00 97.25 81 LYS A C 1
ATOM 663 O O . LYS A 1 81 ? -10.040 17.523 -9.801 1.00 97.25 81 LYS A O 1
ATOM 668 N N . PHE A 1 82 ? -7.944 18.168 -10.245 1.00 97.00 82 PHE A N 1
ATOM 669 C CA . PHE A 1 82 ? -7.891 19.087 -9.107 1.00 97.00 82 PHE A CA 1
ATOM 670 C C . PHE A 1 82 ? -8.947 20.191 -9.212 1.00 97.00 82 PHE A C 1
ATOM 672 O O . PHE A 1 82 ? -9.625 20.472 -8.227 1.00 97.00 82 PHE A O 1
ATOM 679 N N . ARG A 1 83 ? -9.152 20.781 -10.395 1.00 97.56 83 ARG A N 1
ATOM 680 C CA . ARG A 1 83 ? -10.194 21.799 -10.609 1.00 97.56 83 ARG A CA 1
ATOM 681 C C . ARG A 1 83 ? -11.601 21.255 -10.356 1.00 97.56 83 ARG A C 1
ATOM 683 O O . ARG A 1 83 ? -12.411 21.964 -9.762 1.00 97.56 83 ARG A O 1
ATOM 690 N N . GLU A 1 84 ? -11.902 20.031 -10.776 1.00 96.69 84 GLU A N 1
ATOM 691 C CA . GLU A 1 84 ? -13.193 19.376 -10.516 1.00 96.69 84 GLU A CA 1
ATOM 692 C C . GLU A 1 84 ? -13.411 19.109 -9.025 1.00 96.69 84 GLU A C 1
ATOM 694 O O . GLU A 1 84 ? -14.472 19.432 -8.481 1.00 96.69 84 GLU A O 1
ATOM 699 N N . THR A 1 85 ? -12.389 18.606 -8.332 1.00 96.69 85 THR A N 1
ATOM 700 C CA . THR A 1 85 ? -12.445 18.382 -6.884 1.00 96.69 85 THR A CA 1
ATOM 701 C C . THR A 1 85 ? -12.641 19.692 -6.126 1.00 96.69 85 THR A C 1
ATOM 703 O O . THR A 1 85 ? -13.503 19.766 -5.252 1.00 96.69 85 THR A O 1
ATOM 706 N N . VAL A 1 86 ? -11.908 20.756 -6.483 1.00 97.31 86 VAL A N 1
ATOM 707 C CA . VAL A 1 86 ? -12.084 22.077 -5.858 1.00 97.31 86 VAL A CA 1
ATOM 708 C C . VAL A 1 86 ? -13.497 22.611 -6.091 1.00 97.31 86 VAL A C 1
ATOM 710 O O . VAL A 1 86 ? -14.116 23.082 -5.140 1.00 97.31 86 VAL A O 1
ATOM 713 N N . LYS A 1 87 ? -14.049 22.489 -7.306 1.00 97.00 87 LYS A N 1
ATOM 714 C CA . LYS A 1 87 ? -15.445 22.872 -7.580 1.00 97.00 87 LYS A CA 1
ATOM 715 C C . LYS A 1 87 ? -16.437 22.082 -6.726 1.00 97.00 87 LYS A C 1
ATOM 717 O O . LYS A 1 87 ? -17.374 22.663 -6.188 1.00 97.00 87 LYS A O 1
ATOM 722 N N . THR A 1 88 ? -16.218 20.778 -6.569 1.00 95.62 88 THR A N 1
ATOM 723 C CA . THR A 1 88 ? -17.075 19.907 -5.749 1.00 95.62 88 THR A CA 1
ATOM 724 C C . THR A 1 88 ? -17.025 20.310 -4.274 1.00 95.62 88 THR A C 1
ATOM 726 O O . THR A 1 88 ? -18.065 20.451 -3.636 1.00 95.62 88 THR A O 1
ATOM 729 N N . MET A 1 89 ? -15.831 20.583 -3.745 1.00 92.62 89 MET A N 1
ATOM 730 C CA . MET A 1 89 ? -15.643 21.052 -2.367 1.00 92.62 89 MET A CA 1
ATOM 731 C C . MET A 1 89 ? -16.255 22.437 -2.136 1.00 92.62 89 MET A C 1
ATOM 733 O O . MET A 1 89 ? -16.892 22.669 -1.112 1.00 92.62 89 MET A O 1
ATOM 737 N N . GLN A 1 90 ? -16.108 23.359 -3.093 1.00 95.06 90 GLN A N 1
ATOM 738 C CA . GLN A 1 90 ? -16.766 24.667 -3.041 1.00 95.06 90 GLN A CA 1
ATOM 739 C C . GLN A 1 90 ? -18.291 24.517 -3.009 1.00 95.06 90 GLN A C 1
ATOM 741 O O . GLN A 1 90 ? -18.940 25.123 -2.162 1.00 95.06 90 GLN A O 1
ATOM 746 N N . PHE A 1 91 ? -18.853 23.642 -3.848 1.00 95.12 91 PHE A N 1
ATOM 747 C CA . PHE A 1 91 ? -20.286 23.350 -3.852 1.00 95.12 91 PHE A CA 1
ATOM 748 C C . PHE A 1 91 ? -20.777 22.770 -2.515 1.00 95.12 91 PHE A C 1
ATOM 750 O O . PHE A 1 91 ? -21.790 23.225 -1.985 1.00 95.12 91 PHE A O 1
ATOM 757 N N . GLN A 1 92 ? -20.051 21.809 -1.934 1.00 93.56 92 GLN A N 1
ATOM 758 C CA . GLN A 1 92 ? -20.386 21.228 -0.627 1.00 93.56 92 GLN A CA 1
ATOM 759 C C . GLN A 1 92 ? -20.298 22.257 0.509 1.00 93.56 92 GLN A C 1
ATOM 761 O O . GLN A 1 92 ? -21.165 22.288 1.385 1.00 93.56 92 GLN A O 1
ATOM 766 N N . ASN A 1 93 ? -19.291 23.134 0.483 1.00 89.75 93 ASN A N 1
ATOM 767 C CA . ASN A 1 93 ? -19.157 24.222 1.452 1.00 89.75 93 ASN A CA 1
ATOM 768 C C . ASN A 1 93 ? -20.302 25.232 1.339 1.00 89.75 93 ASN A C 1
ATOM 770 O O . ASN A 1 93 ? -20.864 25.630 2.358 1.00 89.75 93 ASN A O 1
ATOM 774 N N . ASP A 1 94 ? -20.690 25.617 0.124 1.00 93.38 94 ASP A N 1
ATOM 775 C CA . ASP A 1 94 ? -21.823 26.519 -0.093 1.00 93.38 94 ASP A CA 1
ATOM 776 C C . ASP A 1 94 ? -23.147 25.880 0.337 1.00 93.38 94 ASP A C 1
ATOM 778 O O . ASP A 1 94 ? -23.998 26.543 0.934 1.00 93.38 94 ASP A O 1
ATOM 782 N N . GLN A 1 95 ? -23.328 24.580 0.088 1.00 92.00 95 GLN A N 1
ATOM 783 C CA . GLN A 1 95 ? -24.491 23.839 0.570 1.00 92.00 95 GLN A CA 1
ATOM 784 C C . GLN A 1 95 ? -24.523 23.793 2.104 1.00 92.00 95 GLN A C 1
ATOM 786 O O . GLN A 1 95 ? -25.571 24.042 2.699 1.00 92.00 95 GLN A O 1
ATOM 791 N N . SER A 1 96 ? -23.379 23.539 2.740 1.00 85.56 96 SER A N 1
ATOM 792 C CA . SER A 1 96 ? -23.247 23.499 4.200 1.00 85.56 96 SER A CA 1
ATOM 793 C C . SER A 1 96 ? -23.527 24.864 4.828 1.00 85.56 96 SER A C 1
ATOM 795 O O . SER A 1 96 ? -24.279 24.937 5.795 1.00 85.56 96 SER A O 1
ATOM 797 N N . LYS A 1 97 ? -23.021 25.956 4.238 1.00 87.50 97 LYS A N 1
ATOM 798 C CA . LYS A 1 97 ? -23.330 27.330 4.669 1.00 87.50 97 LYS A CA 1
ATOM 799 C C . LYS A 1 97 ? -24.818 27.644 4.569 1.00 87.50 97 LYS A C 1
ATOM 801 O O . LYS A 1 97 ? -25.394 28.104 5.544 1.00 87.50 97 LYS A O 1
ATOM 806 N N . LYS A 1 98 ? -25.464 27.317 3.444 1.00 87.62 98 LYS A N 1
ATOM 807 C CA . LYS A 1 98 ? -26.917 27.513 3.271 1.00 87.62 98 LYS A CA 1
ATOM 808 C C . LYS A 1 98 ? -27.741 26.699 4.266 1.00 87.62 98 LYS A C 1
ATOM 810 O O . LYS A 1 98 ? -28.797 27.149 4.700 1.00 87.62 98 LYS A O 1
ATOM 815 N N . LEU A 1 99 ? -27.300 25.486 4.600 1.00 82.50 99 LEU A N 1
ATOM 816 C CA . LEU A 1 99 ? -27.933 24.694 5.653 1.00 82.50 99 LEU A CA 1
ATOM 817 C C . LEU A 1 99 ? -27.753 25.377 7.009 1.00 82.50 99 LEU A C 1
ATOM 819 O O . LEU A 1 99 ? -28.732 25.512 7.731 1.00 82.50 99 LEU A O 1
ATOM 823 N N . MET A 1 100 ? -26.550 25.858 7.324 1.00 78.12 100 MET A N 1
ATOM 824 C CA . MET A 1 100 ? -26.254 26.565 8.572 1.00 78.12 100 MET A CA 1
ATOM 825 C C . MET A 1 100 ? -27.071 27.858 8.722 1.00 78.12 100 MET A C 1
ATOM 827 O O . MET A 1 100 ? -27.651 28.081 9.774 1.00 78.12 100 MET A O 1
ATOM 831 N N . GLU A 1 101 ? -27.209 28.652 7.658 1.00 80.94 101 GLU A N 1
ATOM 832 C CA . GLU A 1 101 ? -28.054 29.857 7.634 1.00 80.94 101 GLU A CA 1
ATOM 833 C C . GLU A 1 101 ? -29.531 29.520 7.889 1.00 80.94 101 GLU A C 1
ATOM 835 O O . GLU A 1 101 ? -30.187 30.169 8.702 1.00 80.94 101 GLU A O 1
ATOM 840 N N . LYS A 1 102 ? -30.046 28.446 7.270 1.00 78.44 102 LYS A N 1
ATOM 841 C CA . LYS A 1 102 ? -31.400 27.939 7.553 1.00 78.44 102 LYS A CA 1
ATOM 842 C C . LYS A 1 102 ? -31.544 27.436 8.990 1.00 78.44 102 LYS A C 1
ATOM 844 O O . LYS A 1 102 ? -32.594 27.642 9.595 1.00 78.44 102 LYS A O 1
ATOM 849 N N . TYR A 1 103 ? -30.516 26.783 9.534 1.00 62.56 103 TYR A N 1
ATOM 850 C CA . TYR A 1 103 ? -30.485 26.353 10.932 1.00 62.56 103 TYR A CA 1
ATOM 851 C C . TYR A 1 103 ? -30.501 27.554 11.884 1.00 62.56 103 TYR A C 1
ATOM 853 O O . TYR A 1 103 ? -31.267 27.528 12.840 1.00 62.56 103 TYR A O 1
ATOM 861 N N . ASP A 1 104 ? -29.741 28.617 11.608 1.00 69.94 104 ASP A N 1
ATOM 862 C CA . ASP A 1 104 ? -29.707 29.842 12.417 1.00 69.94 104 ASP A CA 1
ATOM 863 C C . ASP A 1 104 ? -31.034 30.618 12.368 1.00 69.94 104 ASP A C 1
ATOM 865 O O . ASP A 1 104 ? -31.481 31.157 13.384 1.00 69.94 104 ASP A O 1
ATOM 869 N N . GLU A 1 105 ? -31.708 30.655 11.215 1.00 69.19 105 GLU A N 1
ATOM 870 C CA . GLU A 1 105 ? -33.060 31.217 11.095 1.00 69.19 105 GLU A CA 1
ATOM 871 C C . GLU A 1 105 ? -34.097 30.391 11.872 1.00 69.19 105 GLU A C 1
ATOM 873 O O . GLU A 1 105 ? -34.945 30.954 12.567 1.00 69.19 105 GLU A O 1
ATOM 878 N N . GLN A 1 106 ? -34.002 29.059 11.825 1.00 59.62 106 GLN A N 1
ATOM 879 C CA . GLN A 1 106 ? -34.882 28.163 12.582 1.00 59.62 106 GLN A CA 1
ATOM 880 C C . GLN A 1 106 ? -34.609 28.206 14.093 1.00 59.62 106 GLN A C 1
ATOM 882 O O . GLN A 1 106 ? -35.557 28.163 14.879 1.00 59.62 106 GLN A O 1
ATOM 887 N N . LEU A 1 107 ? -33.350 28.371 14.518 1.00 55.34 107 LEU A N 1
ATOM 888 C CA . LEU A 1 107 ? -32.970 28.525 15.929 1.00 55.34 107 LEU A CA 1
ATOM 889 C C . LEU A 1 107 ? -33.535 29.815 16.538 1.00 55.34 107 LEU A C 1
ATOM 891 O O . LEU A 1 107 ? -33.909 29.833 17.708 1.00 55.34 107 LEU A O 1
ATOM 895 N N . LYS A 1 108 ? -33.623 30.890 15.743 1.00 58.50 108 LYS A N 1
ATOM 896 C CA . LYS A 1 108 ? -34.248 32.156 16.161 1.00 58.50 108 LYS A CA 1
ATOM 897 C C . LYS A 1 108 ? -35.770 32.046 16.306 1.00 58.50 108 LYS A C 1
ATOM 899 O O . LYS A 1 108 ? -36.352 32.815 17.066 1.00 58.50 108 LYS A O 1
ATOM 904 N N . LEU A 1 109 ? -36.407 31.105 15.604 1.00 54.72 109 LEU A N 1
ATOM 905 C CA . LEU A 1 109 ? -37.860 30.893 15.619 1.00 54.72 109 LEU A CA 1
ATOM 906 C C . LEU A 1 109 ? -38.327 29.848 16.650 1.00 54.72 109 LEU A C 1
ATOM 908 O O . LEU A 1 109 ? -39.475 29.908 17.087 1.00 54.72 109 LEU A O 1
ATOM 912 N N . ALA A 1 110 ? -37.473 28.909 17.067 1.00 47.62 110 ALA A N 1
ATOM 913 C CA . ALA A 1 110 ? -37.856 27.792 17.933 1.00 47.62 110 ALA A CA 1
ATOM 914 C C . ALA A 1 110 ? -37.229 27.891 19.337 1.00 47.62 110 ALA A C 1
ATOM 916 O O . ALA A 1 110 ? -36.147 27.371 19.608 1.00 47.62 110 ALA A O 1
ATOM 917 N N . GLY A 1 111 ? -37.946 28.524 20.268 1.00 45.69 111 GLY A N 1
ATOM 918 C CA . GLY A 1 111 ? -37.615 28.496 21.693 1.00 45.69 111 GLY A CA 1
ATOM 919 C C . GLY A 1 111 ? -37.614 27.072 22.279 1.00 45.69 111 GLY A C 1
ATOM 920 O O . GLY A 1 111 ? -38.596 26.345 22.153 1.00 45.69 111 GLY A O 1
ATOM 921 N N . SER A 1 112 ? -36.481 26.719 22.901 1.00 54.69 112 SER A N 1
ATOM 922 C CA . SER A 1 112 ? -36.143 25.674 23.900 1.00 54.69 112 SER A CA 1
ATOM 923 C C . SER A 1 112 ? -36.670 24.224 23.811 1.00 54.69 112 SER A C 1
ATOM 925 O O . SER A 1 112 ? -35.993 23.341 24.340 1.00 54.69 112 SER A O 1
ATOM 927 N N . ALA A 1 113 ? -37.773 23.905 23.131 1.00 54.00 113 ALA A N 1
ATOM 928 C CA . ALA A 1 113 ? -38.369 22.559 23.161 1.00 54.00 113 ALA A CA 1
ATOM 929 C C . ALA A 1 113 ? -37.804 21.570 22.112 1.00 54.00 113 ALA A C 1
ATOM 931 O O . ALA A 1 113 ? -37.870 20.362 22.311 1.00 54.00 113 ALA A O 1
ATOM 932 N N . GLN A 1 114 ? -37.190 22.052 21.025 1.00 54.78 114 GLN A N 1
ATOM 933 C CA . GLN A 1 114 ? -36.679 21.215 19.916 1.00 54.78 114 GLN A CA 1
ATOM 934 C C . GLN A 1 114 ? -35.221 20.728 20.097 1.00 54.78 114 GLN A C 1
ATOM 936 O O . GLN A 1 114 ? -34.713 19.941 19.299 1.00 54.78 114 GLN A O 1
ATOM 941 N N . SER A 1 115 ? -34.524 21.156 21.157 1.00 57.94 115 SER A N 1
ATOM 942 C CA . SER A 1 115 ? -33.096 20.840 21.356 1.00 57.94 115 SER A CA 1
ATOM 943 C C . SER A 1 115 ? -32.816 19.368 21.705 1.00 57.94 115 SER A C 1
ATOM 945 O O . SER A 1 115 ? -31.724 18.869 21.431 1.00 57.94 115 SER A O 1
ATOM 947 N N . SER A 1 116 ? -33.792 18.665 22.287 1.00 58.66 116 SER A N 1
ATOM 948 C CA . SER A 1 116 ? -33.664 17.254 22.680 1.00 58.66 116 SER A CA 1
ATOM 949 C C . SER A 1 116 ? -33.896 16.301 21.499 1.00 58.66 116 SER A C 1
ATOM 951 O O . SER A 1 116 ? -33.072 15.424 21.244 1.00 58.66 116 SER A O 1
ATOM 953 N N . GLU A 1 117 ? -34.949 16.528 20.703 1.00 64.19 117 GLU A N 1
ATOM 954 C CA . GLU A 1 117 ? -35.231 15.752 19.481 1.00 64.19 117 GLU A CA 1
ATOM 955 C C . GLU A 1 117 ? -34.114 15.880 18.438 1.00 64.19 117 GLU A C 1
ATOM 957 O O . GLU A 1 117 ? -33.776 14.909 17.761 1.00 64.19 117 GLU A O 1
ATOM 962 N N . PHE A 1 118 ? -33.493 17.057 18.325 1.00 60.88 118 PHE A N 1
ATOM 963 C CA . PHE A 1 118 ? -32.370 17.263 17.413 1.00 60.88 118 PHE A CA 1
ATOM 964 C C . PHE A 1 118 ? -31.115 16.489 17.843 1.00 60.88 118 PHE A C 1
ATOM 966 O O . PHE A 1 118 ? -30.462 15.856 17.014 1.00 60.88 118 PHE A O 1
ATOM 973 N N . LYS A 1 119 ? -30.804 16.466 19.147 1.00 66.62 119 LYS A N 1
ATOM 974 C CA . LYS A 1 119 ? -29.712 15.640 19.685 1.00 66.62 119 LYS A CA 1
ATOM 975 C C . LYS A 1 119 ? -29.977 14.151 19.465 1.00 66.62 119 LYS A C 1
ATOM 977 O O . LYS A 1 119 ? -29.053 13.445 19.075 1.00 66.62 119 LYS A O 1
ATOM 982 N N . ALA A 1 120 ? -31.219 13.696 19.638 1.00 70.56 120 ALA A N 1
ATOM 983 C CA . ALA A 1 120 ? -31.604 12.312 19.367 1.00 70.56 120 ALA A CA 1
ATOM 984 C C . ALA A 1 120 ? -31.391 11.935 17.891 1.00 70.56 120 ALA A C 1
ATOM 986 O O . ALA A 1 120 ? -30.739 10.934 17.619 1.00 70.56 120 ALA A O 1
ATOM 987 N N . LYS A 1 121 ? -31.822 12.779 16.942 1.00 75.56 121 LYS A N 1
ATOM 988 C CA . LYS A 1 121 ? -31.613 12.548 15.500 1.00 75.56 121 LYS A CA 1
ATOM 989 C C . LYS A 1 121 ? -30.140 12.571 15.085 1.00 75.56 121 LYS A C 1
ATOM 991 O O . LYS A 1 121 ? -29.749 11.821 14.198 1.00 75.56 121 LYS A O 1
ATOM 996 N N . ILE A 1 122 ? -29.308 13.411 15.709 1.00 70.94 122 ILE A N 1
ATOM 997 C CA . ILE A 1 122 ? -27.856 13.411 15.457 1.00 70.94 122 ILE A CA 1
ATOM 998 C C . ILE A 1 122 ? -27.220 12.122 15.969 1.00 70.94 122 ILE A C 1
ATOM 1000 O O . ILE A 1 122 ? -26.381 11.550 15.279 1.00 70.94 122 ILE A O 1
ATOM 1004 N N . VAL A 1 123 ? -27.587 11.677 17.172 1.00 71.94 123 VAL A N 1
ATOM 1005 C CA . VAL A 1 123 ? -27.089 10.412 17.722 1.00 71.94 123 VAL A CA 1
ATOM 1006 C C . VAL A 1 123 ? -27.548 9.254 16.838 1.00 71.94 123 VAL A C 1
ATOM 1008 O O . VAL A 1 123 ? -26.717 8.448 16.450 1.00 71.94 123 VAL A O 1
ATOM 1011 N N . GLU A 1 124 ? -28.811 9.232 16.413 1.00 76.00 124 GLU A N 1
ATOM 1012 C CA . GLU A 1 124 ? -29.352 8.218 15.502 1.00 76.00 124 GLU A CA 1
ATOM 1013 C C . GLU A 1 124 ? -28.609 8.196 14.156 1.00 76.00 124 GLU A C 1
ATOM 1015 O O . GLU A 1 124 ? 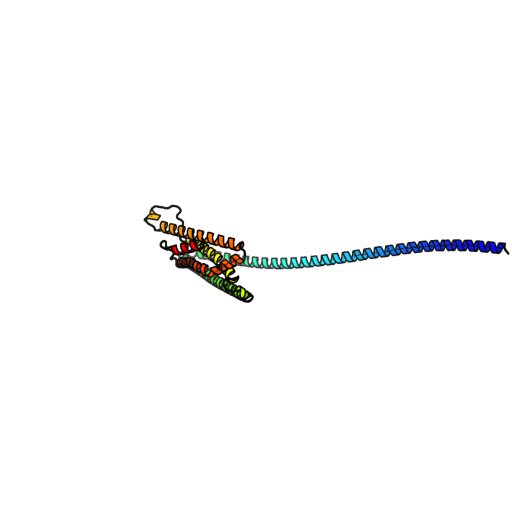-28.136 7.144 13.727 1.00 76.00 124 GLU A O 1
ATOM 1020 N N . ALA A 1 125 ? -28.396 9.357 13.527 1.00 77.75 125 ALA A N 1
ATOM 1021 C CA . ALA A 1 125 ? -27.632 9.461 12.284 1.00 77.75 125 ALA A CA 1
ATOM 1022 C C . ALA A 1 125 ? -26.168 9.018 12.451 1.00 77.75 125 ALA A C 1
ATOM 1024 O O . ALA A 1 125 ? -25.630 8.347 11.571 1.00 77.75 125 ALA A O 1
ATOM 1025 N N . LYS A 1 126 ? -25.531 9.347 13.584 1.00 82.31 126 LYS A N 1
ATOM 1026 C CA . LYS A 1 126 ? -24.181 8.867 13.917 1.00 82.31 126 LYS A CA 1
ATOM 1027 C C . LYS A 1 126 ? -24.156 7.353 14.095 1.00 82.31 126 LYS A C 1
ATOM 1029 O O . LYS A 1 126 ? -23.337 6.705 13.459 1.00 82.31 126 LYS A O 1
ATOM 1034 N N . THR A 1 127 ? -25.093 6.786 14.856 1.00 82.44 127 THR A N 1
ATOM 1035 C CA . THR A 1 127 ? -25.181 5.329 15.029 1.00 82.44 127 THR A CA 1
ATOM 1036 C C . THR A 1 127 ? -25.443 4.612 13.708 1.00 82.44 127 THR A C 1
ATOM 1038 O O . THR A 1 127 ? -24.846 3.575 13.454 1.00 82.44 127 THR A O 1
ATOM 1041 N N . TYR A 1 128 ? -26.269 5.173 12.820 1.00 84.56 128 TYR A N 1
ATOM 1042 C CA . TYR A 1 128 ? -26.489 4.606 11.491 1.00 84.56 128 TYR A CA 1
ATOM 1043 C C . TYR A 1 128 ? -25.222 4.662 10.630 1.00 84.56 128 TYR A C 1
ATOM 1045 O O . TYR A 1 128 ? -24.893 3.677 9.972 1.00 84.56 128 TYR A O 1
ATOM 1053 N N . SER A 1 129 ? -24.483 5.777 10.666 1.00 87.38 129 SER A N 1
ATOM 1054 C CA . SER A 1 129 ? -23.181 5.892 9.996 1.00 87.38 129 SER A CA 1
ATOM 1055 C C . SER A 1 129 ? -22.197 4.838 10.509 1.00 87.38 129 SER A C 1
ATOM 1057 O O . SER A 1 129 ? -21.611 4.121 9.706 1.00 87.38 129 SER A O 1
ATOM 1059 N N . GLU A 1 130 ? -22.081 4.675 11.829 1.00 91.69 130 GLU A N 1
ATOM 1060 C CA . GLU A 1 130 ? -21.214 3.674 12.467 1.00 91.69 130 GLU A CA 1
ATOM 1061 C C . GLU A 1 130 ? -21.631 2.234 12.123 1.00 91.69 130 GLU A C 1
ATOM 1063 O O . GLU A 1 130 ? -20.778 1.373 11.911 1.00 91.69 130 GLU A O 1
ATOM 1068 N N . ILE A 1 131 ? -22.936 1.958 12.011 1.00 91.44 131 ILE A N 1
ATOM 1069 C CA . ILE A 1 131 ? -23.447 0.653 11.565 1.00 91.44 131 ILE A CA 1
ATOM 1070 C C . ILE A 1 131 ? -23.031 0.384 10.116 1.00 91.44 131 ILE A C 1
ATOM 1072 O O . ILE A 1 131 ? -22.528 -0.700 9.819 1.00 91.44 131 ILE A O 1
ATOM 1076 N N . VAL A 1 132 ? -23.222 1.353 9.215 1.00 92.25 132 VAL A N 1
ATOM 1077 C CA . VAL A 1 132 ? -22.848 1.212 7.800 1.00 92.25 132 VAL A CA 1
ATOM 1078 C C . VAL A 1 132 ? -21.337 1.037 7.653 1.00 92.25 132 VAL A C 1
ATOM 1080 O O . VAL A 1 132 ? -20.907 0.136 6.936 1.00 92.25 132 VAL A O 1
ATOM 1083 N N . GLU A 1 133 ? -20.532 1.838 8.355 1.00 93.06 133 GLU A N 1
ATOM 1084 C CA . GLU A 1 133 ? -19.071 1.692 8.401 1.00 93.06 133 GLU A CA 1
ATOM 1085 C C . GLU A 1 133 ? -18.660 0.316 8.940 1.00 93.06 133 GLU A C 1
ATOM 1087 O O . GLU A 1 133 ? -17.805 -0.352 8.357 1.00 93.06 133 GLU A O 1
ATOM 1092 N N . GLY A 1 134 ? -19.323 -0.164 9.994 1.00 92.88 134 GLY A N 1
ATOM 1093 C CA . GLY A 1 134 ? -19.110 -1.500 10.542 1.00 92.88 134 GLY A CA 1
ATOM 1094 C C . GLY A 1 134 ? -19.393 -2.617 9.532 1.00 92.88 134 GLY A C 1
ATOM 1095 O O . GLY A 1 134 ? -18.605 -3.556 9.419 1.00 92.88 134 GLY A O 1
ATOM 1096 N N . GLU A 1 135 ? -20.482 -2.525 8.766 1.00 94.12 135 GLU A N 1
ATOM 1097 C CA . GLU A 1 135 ? -20.793 -3.482 7.693 1.00 94.12 135 GLU A CA 1
ATOM 1098 C C . GLU A 1 135 ? -19.784 -3.412 6.536 1.00 94.12 135 GLU A C 1
ATOM 1100 O O . GLU A 1 135 ? -19.383 -4.448 5.998 1.00 94.12 135 GLU A O 1
ATOM 1105 N N . LEU A 1 136 ? -19.305 -2.214 6.191 1.00 94.12 136 LEU A N 1
ATOM 1106 C CA . LEU A 1 136 ? -18.275 -2.015 5.169 1.00 94.12 136 LEU A CA 1
ATOM 1107 C C . LEU A 1 136 ? -16.947 -2.666 5.590 1.00 94.12 136 LEU A C 1
ATOM 1109 O O . LEU A 1 136 ? -16.374 -3.445 4.828 1.00 94.12 136 LEU A O 1
ATOM 1113 N N . HIS A 1 137 ? -16.516 -2.464 6.836 1.00 94.25 137 HIS A N 1
ATOM 1114 C CA . HIS A 1 137 ? -15.322 -3.116 7.379 1.00 94.25 137 HIS A CA 1
ATOM 1115 C C . HIS A 1 137 ? -15.465 -4.641 7.485 1.00 94.25 137 HIS A C 1
ATOM 1117 O O . HIS A 1 137 ? -14.506 -5.370 7.219 1.00 94.25 137 HIS A O 1
ATOM 1123 N N . LYS A 1 138 ? -16.657 -5.163 7.813 1.00 95.00 138 LYS A N 1
ATOM 1124 C CA . LYS A 1 138 ? -16.928 -6.614 7.761 1.00 95.00 138 LYS A CA 1
ATOM 1125 C C . LYS A 1 138 ? -16.785 -7.161 6.339 1.00 95.00 138 LYS A C 1
ATOM 1127 O O . LYS A 1 138 ? -16.200 -8.232 6.159 1.00 95.00 138 LYS A O 1
ATOM 1132 N N . LEU A 1 139 ? -17.289 -6.439 5.335 1.00 95.00 139 LEU A N 1
ATOM 1133 C CA . LEU A 1 139 ? -17.163 -6.811 3.924 1.00 95.00 139 LEU A CA 1
ATOM 1134 C C . LEU A 1 139 ? -15.692 -6.827 3.480 1.00 95.00 139 LEU A C 1
ATOM 1136 O O . LEU A 1 139 ? -15.250 -7.793 2.855 1.00 95.00 139 LEU A O 1
ATOM 1140 N N . GLU A 1 140 ? -14.927 -5.793 3.833 1.00 95.75 140 GLU A N 1
ATOM 1141 C CA . GLU A 1 140 ? -13.491 -5.698 3.547 1.00 95.75 140 GLU A CA 1
ATOM 1142 C C . GLU A 1 140 ? -12.712 -6.847 4.192 1.00 95.75 140 GLU A C 1
ATOM 1144 O O . GLU A 1 140 ? -11.948 -7.533 3.509 1.00 95.75 140 GLU A O 1
ATOM 1149 N N . ALA A 1 141 ? -12.959 -7.132 5.475 1.00 95.00 141 ALA A N 1
ATOM 1150 C CA . ALA A 1 141 ? -12.340 -8.251 6.179 1.00 95.00 141 ALA A CA 1
ATOM 1151 C C . ALA A 1 141 ? -12.685 -9.599 5.524 1.00 95.00 141 ALA A C 1
ATOM 1153 O O . ALA A 1 141 ? -11.808 -10.443 5.330 1.00 95.00 141 ALA A O 1
ATOM 1154 N N . ALA A 1 142 ? -13.944 -9.805 5.119 1.00 95.31 142 ALA A N 1
ATOM 1155 C CA . ALA A 1 142 ? -14.358 -11.008 4.401 1.00 95.31 142 ALA A CA 1
ATOM 1156 C C . ALA A 1 142 ? -13.662 -11.138 3.034 1.00 95.31 142 ALA A C 1
ATOM 1158 O O . ALA A 1 142 ? -13.279 -12.243 2.644 1.00 95.31 142 ALA A O 1
ATOM 1159 N N . ASN A 1 143 ? -13.470 -10.031 2.313 1.00 95.12 143 ASN A N 1
ATOM 1160 C CA . ASN A 1 143 ? -12.768 -10.025 1.032 1.00 95.12 143 ASN A CA 1
ATOM 1161 C C . ASN A 1 143 ? -11.267 -10.315 1.197 1.00 95.12 143 ASN A C 1
ATOM 1163 O O . ASN A 1 143 ? -10.723 -11.149 0.476 1.00 95.12 143 ASN A O 1
ATOM 1167 N N . LEU A 1 144 ? -10.611 -9.702 2.187 1.00 94.81 144 LEU A N 1
ATOM 1168 C CA . LEU A 1 144 ? -9.209 -9.976 2.521 1.00 94.81 144 LEU A CA 1
ATOM 1169 C C . LEU A 1 144 ? -9.005 -11.437 2.939 1.00 94.81 144 LEU A C 1
ATOM 1171 O O . LEU A 1 144 ? -8.072 -12.080 2.465 1.00 94.81 144 LEU A O 1
ATOM 1175 N N . ASN A 1 145 ? -9.910 -11.998 3.745 1.00 94.12 145 ASN A N 1
ATOM 1176 C CA . ASN A 1 145 ? -9.868 -13.414 4.117 1.00 94.12 145 ASN A CA 1
ATOM 1177 C C . ASN A 1 145 ? -10.006 -14.335 2.896 1.00 94.12 145 ASN A C 1
ATOM 1179 O O . ASN A 1 145 ? -9.271 -15.315 2.781 1.00 94.12 145 ASN A O 1
ATOM 1183 N N . LYS A 1 146 ? -10.898 -14.010 1.948 1.00 94.81 146 LYS A N 1
ATOM 1184 C CA . LYS A 1 146 ? -11.006 -14.743 0.673 1.00 94.81 146 LYS A CA 1
ATOM 1185 C C . LYS A 1 146 ? -9.734 -14.619 -0.160 1.00 94.81 146 LYS A C 1
ATOM 1187 O O . LYS A 1 146 ? -9.275 -15.618 -0.698 1.00 94.81 146 LYS A O 1
ATOM 1192 N N . HIS A 1 147 ? -9.152 -13.426 -0.244 1.00 96.06 147 HIS A N 1
ATOM 1193 C CA . HIS A 1 147 ? -7.899 -13.201 -0.957 1.00 96.06 147 HIS A CA 1
ATOM 1194 C C . HIS A 1 147 ? -6.753 -14.037 -0.365 1.00 96.06 147 HIS A C 1
ATOM 1196 O O . HIS A 1 147 ? -6.076 -14.747 -1.104 1.00 96.06 147 HIS A O 1
ATOM 1202 N N . VAL A 1 148 ? -6.588 -14.045 0.964 1.00 93.31 148 VAL A N 1
ATOM 1203 C CA . VAL A 1 148 ? -5.594 -14.889 1.653 1.00 93.31 148 VAL A CA 1
ATOM 1204 C C . VAL A 1 148 ? -5.869 -16.376 1.419 1.00 93.31 148 VAL A C 1
ATOM 1206 O O . VAL A 1 148 ? -4.939 -17.133 1.147 1.00 93.31 148 VAL A O 1
ATOM 1209 N N . HIS A 1 149 ? -7.133 -16.805 1.471 1.00 92.38 149 HIS A N 1
ATOM 1210 C CA . HIS A 1 149 ? -7.504 -18.188 1.175 1.00 92.38 149 HIS A CA 1
ATOM 1211 C C . HIS A 1 149 ? -7.115 -18.591 -0.254 1.00 92.38 149 HIS A C 1
ATOM 1213 O O . HIS A 1 149 ? -6.473 -19.621 -0.438 1.00 92.38 149 HIS A O 1
ATOM 1219 N N . LEU A 1 150 ? -7.424 -17.755 -1.250 1.00 94.19 150 LEU A N 1
ATOM 1220 C CA . LEU A 1 150 ? -7.041 -17.991 -2.643 1.00 94.19 150 LEU A CA 1
ATOM 1221 C C . LEU A 1 150 ? -5.519 -18.039 -2.815 1.00 94.19 150 LEU A C 1
ATOM 1223 O O . LEU A 1 150 ? -5.027 -18.934 -3.491 1.00 94.19 150 LEU A O 1
ATOM 1227 N N . LEU A 1 151 ? -4.767 -17.139 -2.171 1.00 93.12 151 LEU A N 1
ATOM 1228 C CA . LEU A 1 151 ? -3.299 -17.181 -2.176 1.00 93.12 151 LEU A CA 1
ATOM 1229 C C . LEU A 1 151 ? -2.755 -18.472 -1.555 1.00 93.12 151 LEU A C 1
ATOM 1231 O O . LEU A 1 151 ? -1.795 -19.043 -2.066 1.00 93.12 151 LEU A O 1
ATOM 1235 N N . THR A 1 152 ? -3.392 -18.960 -0.489 1.00 91.12 152 THR A N 1
ATOM 1236 C CA . THR A 1 152 ? -2.991 -20.197 0.194 1.00 91.12 152 THR A CA 1
ATOM 1237 C C . THR A 1 152 ? -3.135 -21.423 -0.716 1.00 91.12 152 THR A C 1
ATOM 1239 O O . THR A 1 152 ? -2.345 -22.353 -0.594 1.00 91.12 152 THR A O 1
ATOM 1242 N N . LEU A 1 153 ? -4.071 -21.415 -1.678 1.00 91.31 153 LEU A N 1
ATOM 1243 C CA . LEU A 1 153 ? -4.229 -22.498 -2.663 1.00 91.31 153 LEU A CA 1
ATOM 1244 C C . LEU A 1 153 ? -3.048 -22.621 -3.639 1.00 91.31 153 LEU A C 1
ATOM 1246 O O . LEU A 1 153 ? -2.862 -23.682 -4.229 1.00 91.31 153 LEU A O 1
ATOM 1250 N N . PHE A 1 154 ? -2.251 -21.563 -3.818 1.00 93.06 154 PHE A N 1
ATOM 1251 C CA . PHE A 1 154 ? -1.048 -21.602 -4.657 1.00 93.06 154 PHE A CA 1
ATOM 1252 C C . PHE A 1 154 ? 0.193 -22.103 -3.905 1.00 93.06 154 PHE A C 1
ATOM 1254 O O . PHE A 1 154 ? 1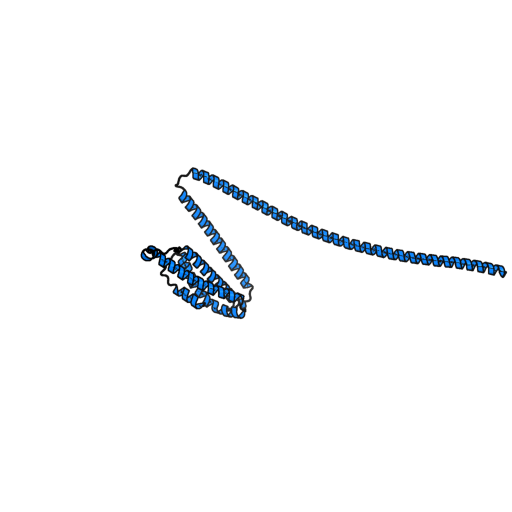.246 -22.278 -4.519 1.00 93.06 154 PHE A O 1
ATOM 1261 N N . LEU A 1 155 ? 0.098 -22.318 -2.588 1.00 91.12 155 LEU A N 1
ATOM 1262 C CA . LEU A 1 155 ? 1.221 -22.758 -1.764 1.00 91.12 155 LEU A CA 1
ATOM 1263 C C . LEU A 1 155 ? 1.295 -24.295 -1.685 1.00 91.12 155 LEU A C 1
ATOM 1265 O O . LEU A 1 155 ? 0.260 -24.963 -1.694 1.00 91.12 155 LEU A O 1
ATOM 1269 N N . PRO A 1 156 ? 2.502 -24.883 -1.579 1.00 91.12 156 PRO A N 1
ATOM 1270 C CA . PRO A 1 156 ? 2.663 -26.332 -1.457 1.00 91.12 156 PRO A CA 1
ATOM 1271 C C . PRO A 1 156 ? 2.013 -26.892 -0.185 1.00 91.12 156 PRO A C 1
ATOM 1273 O O . PRO A 1 156 ? 2.070 -26.264 0.869 1.00 91.12 156 PRO A O 1
ATOM 1276 N N . GLU A 1 157 ? 1.498 -28.125 -0.218 1.00 85.19 157 GLU A N 1
ATOM 1277 C CA . GLU A 1 157 ? 0.879 -28.764 0.960 1.00 85.19 157 GLU A CA 1
ATOM 1278 C C . GLU A 1 157 ? 1.822 -28.864 2.174 1.00 85.19 157 GLU A C 1
ATOM 1280 O O . GLU A 1 157 ? 1.376 -28.901 3.321 1.00 85.19 157 GLU A O 1
ATOM 1285 N N . GLN A 1 158 ? 3.141 -28.880 1.953 1.00 85.75 158 GLN A N 1
ATOM 1286 C CA . GLN A 1 158 ? 4.145 -28.885 3.020 1.00 85.75 158 GLN A CA 1
ATOM 1287 C C . GLN A 1 158 ? 4.092 -27.619 3.885 1.00 85.75 158 GLN A C 1
ATOM 1289 O O . GLN A 1 158 ? 4.434 -27.696 5.064 1.00 85.75 158 GLN A O 1
ATOM 1294 N N . PHE A 1 159 ? 3.637 -26.496 3.323 1.00 87.50 159 PHE A N 1
ATOM 1295 C CA . PHE A 1 159 ? 3.454 -25.227 4.026 1.00 87.50 159 PHE A CA 1
ATOM 1296 C C . PHE A 1 159 ? 2.358 -25.315 5.098 1.00 87.50 159 PHE A C 1
ATOM 1298 O O . PHE A 1 159 ? 2.490 -24.712 6.159 1.00 87.50 159 PHE A O 1
ATOM 1305 N N . LEU A 1 160 ? 1.303 -26.099 4.839 1.00 85.94 160 LEU A N 1
ATOM 1306 C CA . LEU A 1 160 ? 0.110 -26.224 5.690 1.00 85.94 160 LEU A CA 1
ATOM 1307 C C . LEU A 1 160 ? 0.224 -27.312 6.765 1.00 85.94 160 LEU A C 1
ATOM 1309 O O . LEU A 1 160 ? -0.705 -27.512 7.548 1.00 85.94 160 LEU A O 1
ATOM 1313 N N . LYS A 1 161 ? 1.333 -28.056 6.807 1.00 85.06 161 LYS A N 1
ATOM 1314 C CA . LYS A 1 161 ? 1.542 -29.065 7.851 1.00 85.06 161 LYS A CA 1
ATOM 1315 C C . LYS A 1 161 ? 1.660 -28.394 9.222 1.00 85.06 161 LYS A C 1
ATOM 1317 O O . LYS A 1 161 ? 2.198 -27.300 9.348 1.00 85.06 161 LYS A O 1
ATOM 1322 N N . ARG A 1 162 ? 1.215 -29.092 10.269 1.00 80.94 162 ARG A N 1
ATOM 1323 C CA . ARG A 1 162 ? 1.364 -28.624 11.654 1.00 80.94 162 ARG A CA 1
ATOM 1324 C C . ARG A 1 162 ? 2.843 -28.391 11.987 1.00 80.94 162 ARG A C 1
ATOM 1326 O O . ARG A 1 162 ? 3.673 -29.263 11.728 1.00 80.94 162 ARG A O 1
ATOM 1333 N N . GLY A 1 163 ? 3.155 -27.240 12.573 1.00 76.50 163 GLY A N 1
ATOM 1334 C CA . GLY A 1 163 ? 4.519 -26.801 12.869 1.00 76.50 163 GLY A CA 1
ATOM 1335 C C . GLY A 1 163 ? 5.353 -26.488 11.619 1.00 76.50 163 GLY A C 1
ATOM 1336 O O . GLY A 1 163 ? 6.581 -26.614 11.640 1.00 76.50 163 GLY A O 1
ATOM 1337 N N . ALA A 1 164 ? 4.703 -26.193 10.492 1.00 84.12 164 ALA A N 1
ATOM 1338 C CA . ALA A 1 164 ? 5.346 -25.658 9.298 1.00 84.12 164 ALA A CA 1
ATOM 1339 C C . ALA A 1 164 ? 5.135 -24.139 9.203 1.00 84.12 164 ALA A C 1
ATOM 1341 O O . ALA A 1 164 ? 4.613 -23.501 10.118 1.00 84.12 164 ALA A O 1
ATOM 1342 N N . ASP A 1 165 ? 5.557 -23.557 8.085 1.00 86.38 165 ASP A N 1
ATOM 1343 C CA . ASP A 1 165 ? 5.644 -22.107 7.907 1.00 86.38 165 ASP A CA 1
ATOM 1344 C C . ASP A 1 165 ? 4.289 -21.392 8.053 1.00 86.38 165 ASP A C 1
ATOM 1346 O O . ASP A 1 165 ? 4.252 -20.236 8.474 1.00 86.38 165 ASP A O 1
ATOM 1350 N N . HIS A 1 166 ? 3.165 -22.068 7.782 1.00 88.50 166 HIS A N 1
ATOM 1351 C CA . HIS A 1 166 ? 1.841 -21.499 8.037 1.00 88.50 166 HIS A CA 1
ATOM 1352 C C . HIS A 1 166 ? 1.612 -21.198 9.526 1.00 88.50 166 HIS A C 1
ATOM 1354 O O . HIS A 1 166 ? 1.200 -20.090 9.872 1.00 88.50 166 HIS A O 1
ATOM 1360 N N . ASP A 1 167 ? 1.945 -22.140 10.414 1.00 89.06 167 ASP A N 1
ATOM 1361 C CA . ASP A 1 167 ? 1.799 -21.956 11.861 1.00 89.06 167 ASP A CA 1
ATOM 1362 C C . ASP A 1 167 ? 2.750 -20.864 12.376 1.00 89.06 167 ASP A C 1
ATOM 1364 O O . ASP A 1 167 ? 2.394 -20.118 13.287 1.00 89.06 167 ASP A O 1
ATOM 1368 N N . CYS A 1 168 ? 3.925 -20.689 11.757 1.00 88.19 168 CYS A N 1
ATOM 1369 C CA . CYS A 1 168 ? 4.822 -19.569 12.057 1.00 88.19 168 CYS A CA 1
ATOM 1370 C C . CYS A 1 168 ? 4.140 -18.209 11.818 1.00 88.19 168 CYS A C 1
ATOM 1372 O O . CYS A 1 168 ? 4.219 -17.312 12.661 1.00 88.19 168 CYS A O 1
ATOM 1374 N N . ILE A 1 169 ? 3.441 -18.060 10.685 1.00 90.00 169 ILE A N 1
ATOM 1375 C CA . ILE A 1 169 ? 2.679 -16.842 10.370 1.00 90.00 169 ILE A CA 1
ATOM 1376 C C . ILE A 1 169 ? 1.550 -16.652 11.386 1.00 90.00 169 ILE A C 1
ATOM 1378 O O . ILE A 1 169 ? 1.335 -15.539 11.868 1.00 90.00 169 ILE A O 1
ATOM 1382 N N . LEU A 1 170 ? 0.849 -17.729 11.753 1.00 90.62 170 LEU A N 1
ATOM 1383 C CA . LEU A 1 170 ? -0.234 -17.665 12.732 1.00 90.62 170 LEU A CA 1
ATOM 1384 C C . LEU A 1 170 ? 0.252 -17.254 14.127 1.00 90.62 170 LEU A C 1
ATOM 1386 O O . LEU A 1 170 ? -0.421 -16.452 14.775 1.00 90.62 170 LEU A O 1
ATOM 1390 N N . VAL A 1 171 ? 1.420 -17.725 14.578 1.00 91.25 171 VAL A N 1
ATOM 1391 C CA . VAL A 1 171 ? 2.035 -17.262 15.836 1.00 91.25 171 VAL A CA 1
ATOM 1392 C C . VAL A 1 171 ? 2.346 -15.773 15.770 1.00 91.25 171 VAL A C 1
ATOM 1394 O O . VAL A 1 171 ? 2.004 -15.036 16.695 1.00 91.25 171 VAL A O 1
ATOM 1397 N N . LEU A 1 172 ? 2.958 -15.306 14.679 1.00 89.88 172 LEU A N 1
ATOM 1398 C CA . LEU A 1 172 ? 3.288 -13.891 14.524 1.00 89.88 172 LEU A CA 1
ATOM 1399 C C . LEU A 1 172 ? 2.024 -13.023 14.598 1.00 89.88 172 LEU A C 1
ATOM 1401 O O . LEU A 1 172 ? 1.996 -12.028 15.327 1.00 89.88 172 LEU A O 1
ATOM 1405 N N . LEU A 1 173 ? 0.965 -13.420 13.889 1.00 92.12 173 LEU A N 1
ATOM 1406 C CA . LEU A 1 173 ? -0.329 -12.737 13.919 1.00 92.12 173 LEU A CA 1
ATOM 1407 C C . LEU A 1 173 ? -0.975 -12.788 15.307 1.00 92.12 173 LEU A C 1
ATOM 1409 O O . LEU A 1 173 ? -1.534 -11.786 15.751 1.00 92.12 173 LEU A O 1
ATOM 1413 N N . LEU A 1 174 ? -0.878 -13.922 16.006 1.00 92.56 174 LEU A N 1
ATOM 1414 C CA . LEU A 1 174 ? -1.392 -14.083 17.363 1.00 92.56 174 LEU A CA 1
ATOM 1415 C C . LEU A 1 174 ? -0.713 -13.107 18.329 1.00 92.56 174 LEU A C 1
ATOM 1417 O O . LEU A 1 174 ? -1.404 -12.387 19.043 1.00 92.56 174 LEU A O 1
ATOM 1421 N N . VAL A 1 175 ? 0.620 -13.017 18.318 1.00 92.81 175 VAL A N 1
ATOM 1422 C CA . VAL A 1 175 ? 1.362 -12.106 19.208 1.00 92.81 175 VAL A CA 1
ATOM 1423 C C . VAL A 1 175 ? 0.969 -10.647 18.954 1.00 92.81 175 VAL A C 1
ATOM 1425 O O . VAL A 1 175 ? 0.687 -9.916 19.905 1.00 92.81 175 VAL A O 1
ATOM 1428 N N . HIS A 1 176 ? 0.871 -10.227 17.688 1.00 94.19 176 HIS A N 1
ATOM 1429 C CA . HIS A 1 176 ? 0.404 -8.879 17.345 1.00 94.19 176 HIS A CA 1
ATOM 1430 C C . HIS A 1 176 ? -1.026 -8.630 17.832 1.00 94.19 176 HIS A C 1
ATOM 1432 O O . HIS A 1 176 ? -1.306 -7.590 18.428 1.00 94.19 176 HIS A O 1
ATOM 1438 N N . ARG A 1 177 ? -1.923 -9.602 17.645 1.00 94.50 177 ARG A N 1
ATOM 1439 C CA . ARG A 1 177 ? -3.313 -9.505 18.096 1.00 94.50 177 ARG A CA 1
ATOM 1440 C C . ARG A 1 177 ? -3.417 -9.376 19.616 1.00 94.50 177 ARG A C 1
ATOM 1442 O O . ARG A 1 177 ? -4.185 -8.545 20.095 1.00 94.50 177 ARG A O 1
ATOM 1449 N N . LEU A 1 178 ? -2.641 -10.151 20.376 1.00 93.75 178 LEU A N 1
ATOM 1450 C CA . LEU A 1 178 ? -2.601 -10.063 21.839 1.00 93.75 178 LEU A CA 1
ATOM 1451 C C . LEU A 1 178 ? -2.123 -8.679 22.305 1.00 93.75 178 LEU A C 1
ATOM 1453 O O . LEU A 1 178 ? -2.726 -8.104 23.210 1.00 93.75 178 LEU A O 1
ATOM 1457 N N . ILE A 1 179 ? -1.105 -8.106 21.649 1.00 94.75 179 ILE A N 1
ATOM 1458 C CA . ILE A 1 179 ? -0.645 -6.732 21.916 1.00 94.75 179 ILE A CA 1
ATOM 1459 C C . ILE A 1 179 ? -1.780 -5.731 21.672 1.00 94.75 179 ILE A C 1
ATOM 1461 O O . ILE A 1 179 ? -2.062 -4.912 22.546 1.00 94.75 179 ILE A O 1
ATOM 1465 N N . SER A 1 180 ? -2.462 -5.812 20.525 1.00 94.94 180 SER A N 1
ATOM 1466 C CA . SER A 1 180 ? -3.582 -4.919 20.204 1.00 94.94 180 SER A CA 1
ATOM 1467 C C . SER A 1 180 ? -4.733 -5.040 21.205 1.00 94.94 180 SER A C 1
ATOM 1469 O O . SER A 1 180 ? -5.299 -4.025 21.603 1.00 94.94 180 SER A O 1
ATOM 1471 N N . LYS A 1 181 ? -5.055 -6.257 21.666 1.00 94.56 181 LYS A N 1
ATOM 1472 C CA . LYS A 1 181 ? -6.063 -6.479 22.716 1.00 94.56 181 LYS A CA 1
ATOM 1473 C C . LYS A 1 181 ? -5.649 -5.859 24.052 1.00 94.56 181 LYS A C 1
ATOM 1475 O O . LYS A 1 181 ? -6.480 -5.236 24.707 1.00 94.56 181 LYS A O 1
ATOM 1480 N N . CYS A 1 182 ? -4.376 -5.971 24.436 1.00 94.00 182 CYS A N 1
ATOM 1481 C CA . CYS A 1 182 ? -3.857 -5.318 25.641 1.00 94.00 182 CYS A CA 1
ATOM 1482 C C . CYS A 1 182 ? -3.952 -3.789 25.545 1.00 94.00 182 CYS A C 1
ATOM 1484 O O . CYS A 1 182 ? -4.335 -3.137 26.516 1.00 94.00 182 CYS A O 1
ATOM 1486 N N . ASP A 1 183 ? -3.636 -3.222 24.379 1.00 93.94 183 ASP A N 1
ATOM 1487 C CA . ASP A 1 183 ? -3.705 -1.779 24.124 1.00 93.94 183 ASP A CA 1
ATOM 1488 C C . ASP A 1 183 ? -5.144 -1.259 24.157 1.00 93.94 183 ASP A C 1
ATOM 1490 O O . ASP A 1 183 ? -5.411 -0.227 24.778 1.00 93.94 183 ASP A O 1
ATOM 1494 N N . LEU A 1 184 ? -6.080 -2.004 23.564 1.00 93.25 184 LEU A N 1
ATOM 1495 C CA . LEU A 1 184 ? -7.506 -1.692 23.611 1.00 93.25 184 LEU A CA 1
ATOM 1496 C C . LEU A 1 184 ? -8.026 -1.723 25.050 1.00 93.25 184 LEU A C 1
ATOM 1498 O O . LEU A 1 184 ? -8.595 -0.738 25.512 1.00 93.25 184 LEU A O 1
ATOM 1502 N N . LEU A 1 185 ? -7.768 -2.809 25.784 1.00 91.81 185 LEU A N 1
ATOM 1503 C CA . LEU A 1 185 ? -8.199 -2.937 27.176 1.00 91.81 185 LEU A CA 1
ATOM 1504 C C . LEU A 1 185 ? -7.623 -1.821 28.046 1.00 91.81 185 LEU A C 1
ATOM 1506 O O . LEU A 1 185 ? -8.363 -1.183 28.784 1.00 91.81 185 LEU A O 1
ATOM 1510 N N . THR A 1 186 ? -6.325 -1.534 27.928 1.00 91.50 186 THR A N 1
ATOM 1511 C CA . THR A 1 186 ? -5.672 -0.468 28.704 1.00 91.50 186 THR A CA 1
ATOM 1512 C C . THR A 1 186 ? -6.317 0.892 28.434 1.00 91.50 186 THR A C 1
ATOM 1514 O O . THR A 1 186 ? -6.596 1.639 29.371 1.00 91.50 186 THR A O 1
ATOM 1517 N N . THR A 1 187 ? -6.597 1.198 27.164 1.00 91.62 187 THR A N 1
ATOM 1518 C CA . THR A 1 187 ? -7.223 2.464 26.757 1.00 91.62 187 THR A CA 1
ATOM 1519 C C . THR A 1 187 ? -8.638 2.599 27.314 1.00 91.62 187 THR A C 1
ATOM 1521 O O . THR A 1 187 ? -8.994 3.641 27.860 1.00 91.62 187 THR A O 1
ATOM 1524 N N . GLU A 1 188 ? -9.446 1.546 27.213 1.00 89.69 188 GLU A N 1
ATOM 1525 C CA . GLU A 1 188 ? -10.837 1.581 27.667 1.00 89.69 188 GLU A CA 1
ATOM 1526 C C . GLU A 1 188 ? -10.960 1.539 29.198 1.00 89.69 188 GLU A C 1
ATOM 1528 O O . GLU A 1 188 ? -11.810 2.223 29.764 1.00 89.69 188 GLU A O 1
ATOM 1533 N N . ILE A 1 189 ? -10.062 0.838 29.899 1.00 88.12 189 ILE A N 1
ATOM 1534 C CA . ILE A 1 189 ? -9.982 0.865 31.370 1.00 88.12 189 ILE A CA 1
ATOM 1535 C C . ILE A 1 189 ? -9.671 2.282 31.864 1.00 88.12 189 ILE A C 1
ATOM 1537 O O . ILE A 1 189 ? -10.321 2.757 32.792 1.00 88.12 189 ILE A O 1
ATOM 1541 N N . GLN A 1 190 ? -8.724 2.981 31.232 1.00 85.88 190 GLN A N 1
ATOM 1542 C CA . GLN A 1 190 ? -8.374 4.359 31.603 1.00 85.88 190 GLN A CA 1
ATOM 1543 C C . GLN A 1 190 ? -9.514 5.357 31.360 1.00 85.88 190 GLN A C 1
ATOM 1545 O O . GLN A 1 190 ? -9.602 6.358 32.066 1.00 85.88 190 GLN A O 1
ATOM 1550 N N . LYS A 1 191 ? -10.384 5.101 30.375 1.00 86.44 191 LYS A N 1
ATOM 1551 C CA . LYS A 1 191 ? -11.591 5.907 30.142 1.00 86.44 191 LYS A CA 1
ATOM 1552 C C . LYS A 1 191 ? -12.696 5.592 31.147 1.00 86.44 191 LYS A C 1
ATOM 1554 O O . LYS A 1 191 ? -13.378 6.507 31.593 1.00 86.44 191 LYS A O 1
ATOM 1559 N N . LYS A 1 192 ? -12.889 4.309 31.476 1.00 83.12 192 LYS A N 1
ATOM 1560 C CA . LYS A 1 192 ? -13.960 3.849 32.370 1.00 83.12 192 LYS A CA 1
ATOM 1561 C C . LYS A 1 192 ? -13.708 4.241 33.826 1.00 83.12 192 LYS A C 1
ATOM 1563 O O . LYS A 1 192 ? -14.637 4.641 34.522 1.00 83.12 192 LYS A O 1
ATOM 1568 N N . PHE A 1 193 ? -12.467 4.120 34.288 1.00 81.44 193 PHE A N 1
ATOM 1569 C CA . PHE A 1 193 ? -12.084 4.423 35.662 1.00 81.44 193 PHE A CA 1
ATOM 1570 C C . PHE A 1 193 ? -11.338 5.756 35.709 1.00 81.44 193 PHE A C 1
ATOM 1572 O O . PHE A 1 193 ? -10.157 5.835 35.372 1.00 81.44 193 PHE A O 1
ATOM 1579 N N . GLU A 1 194 ? -12.043 6.813 36.119 1.00 75.12 194 GLU A N 1
ATOM 1580 C CA . GLU A 1 194 ? -11.471 8.155 36.234 1.00 75.12 194 GLU A CA 1
ATOM 1581 C C . GLU A 1 194 ? -10.249 8.169 37.157 1.00 75.12 194 GLU A C 1
ATOM 1583 O O . GLU A 1 194 ? -10.250 7.598 38.253 1.00 75.12 194 GLU A O 1
ATOM 1588 N N . ARG A 1 195 ? -9.201 8.876 36.729 1.00 75.69 195 ARG A N 1
ATOM 1589 C CA . ARG A 1 195 ? -8.008 9.078 37.545 1.00 75.69 195 ARG A CA 1
ATOM 1590 C C . ARG A 1 195 ? -8.352 9.918 38.776 1.00 75.69 195 ARG A C 1
ATOM 1592 O O . ARG A 1 195 ? -8.904 11.006 38.654 1.00 75.69 195 ARG A O 1
ATOM 1599 N N . ILE A 1 196 ? -7.967 9.431 39.954 1.00 74.38 196 ILE A N 1
ATOM 1600 C CA . ILE A 1 196 ? -8.071 10.191 41.201 1.00 74.38 196 ILE A CA 1
ATOM 1601 C C . ILE A 1 196 ? -6.769 10.982 41.383 1.00 74.38 196 ILE A C 1
ATOM 1603 O O . ILE A 1 196 ? -5.729 10.404 41.693 1.00 74.38 196 ILE A O 1
ATOM 1607 N N . ASP A 1 197 ? -6.813 12.298 41.161 1.00 68.50 197 ASP A N 1
ATOM 1608 C CA . ASP A 1 197 ? -5.638 13.177 41.291 1.00 68.50 197 ASP A CA 1
ATOM 1609 C C . ASP A 1 197 ? -5.328 13.551 42.753 1.00 68.50 197 ASP A C 1
ATOM 1611 O O . ASP A 1 197 ? -4.172 13.788 43.106 1.00 68.50 197 ASP A O 1
ATOM 1615 N N . GLN A 1 198 ? -6.348 13.578 43.619 1.00 70.31 198 GLN A N 1
ATOM 1616 C CA . GLN A 1 198 ? -6.220 13.801 45.061 1.00 70.31 198 GLN A CA 1
ATOM 1617 C C . GLN A 1 198 ? -7.143 12.836 45.803 1.00 70.31 198 GLN A C 1
ATOM 1619 O O . GLN A 1 198 ? -8.358 12.893 45.646 1.00 70.31 198 GLN A O 1
ATOM 1624 N N . LEU A 1 199 ? -6.566 11.940 46.604 1.00 64.50 199 LEU A N 1
ATOM 1625 C CA . LEU A 1 199 ? -7.323 10.960 47.377 1.00 64.50 199 LEU A CA 1
ATOM 1626 C C . LEU A 1 199 ? -7.930 11.649 48.610 1.00 64.50 199 LEU A C 1
ATOM 1628 O O . LEU A 1 199 ? -7.196 12.011 49.533 1.00 64.50 199 LEU A O 1
ATOM 1632 N N . THR A 1 200 ? -9.248 11.852 48.642 1.00 71.00 200 THR A N 1
ATOM 1633 C CA . THR A 1 200 ? -9.920 12.378 49.840 1.00 71.00 200 THR A CA 1
ATOM 1634 C C . THR A 1 200 ? -10.387 11.241 50.752 1.00 71.00 200 THR A C 1
ATOM 1636 O O . THR A 1 200 ? -10.598 10.114 50.311 1.00 71.00 200 THR A O 1
ATOM 1639 N N . PHE A 1 201 ? -10.562 11.509 52.051 1.00 62.28 201 PHE A N 1
ATOM 1640 C CA . PHE A 1 201 ? -11.048 10.499 53.007 1.00 62.28 201 PHE A CA 1
ATOM 1641 C C . PHE A 1 201 ? -12.442 9.958 52.630 1.00 62.28 201 PHE A C 1
ATOM 1643 O O . PHE A 1 201 ? -12.738 8.784 52.852 1.00 62.28 201 PHE A O 1
ATOM 1650 N N . ASP A 1 202 ? -13.277 10.785 51.993 1.00 62.50 202 ASP A N 1
ATOM 1651 C CA . ASP A 1 202 ? -14.600 10.384 51.504 1.00 62.50 202 ASP A CA 1
ATOM 1652 C C . ASP A 1 202 ? -14.515 9.422 50.297 1.00 62.50 202 ASP A C 1
ATOM 1654 O O . ASP A 1 202 ? -15.364 8.535 50.171 1.00 62.50 202 ASP A O 1
ATOM 1658 N N . ASP A 1 203 ? -13.458 9.501 49.478 1.00 61.44 203 ASP A N 1
ATOM 1659 C CA . ASP A 1 203 ? -13.208 8.573 48.358 1.00 61.44 203 ASP A CA 1
ATOM 1660 C C . ASP A 1 203 ? -12.803 7.160 48.805 1.00 61.44 203 ASP A C 1
ATOM 1662 O O . ASP A 1 203 ? -12.862 6.223 48.011 1.00 61.44 203 ASP A O 1
ATOM 1666 N N . VAL A 1 204 ? -12.379 7.014 50.065 1.00 62.09 204 VAL A N 1
ATOM 1667 C CA . VAL A 1 204 ? -11.939 5.745 50.668 1.00 62.09 204 VAL A CA 1
ATOM 1668 C C . VAL A 1 204 ? -13.015 5.152 51.578 1.00 62.09 204 VAL A C 1
ATOM 1670 O O . VAL A 1 204 ? -13.166 3.937 51.641 1.00 62.09 204 VAL A O 1
ATOM 1673 N N . VAL A 1 205 ? -13.758 5.994 52.305 1.00 59.22 205 VAL A N 1
ATOM 1674 C CA . VAL A 1 205 ? -14.683 5.543 53.362 1.00 59.22 205 VAL A CA 1
ATOM 1675 C C . VAL A 1 205 ? -16.150 5.558 52.926 1.00 59.22 205 VAL A C 1
ATOM 1677 O O . VAL A 1 205 ? -16.940 4.772 53.448 1.00 59.22 205 VAL A O 1
ATOM 1680 N N . LYS A 1 206 ? -16.543 6.429 51.985 1.00 60.06 206 LYS A N 1
ATOM 1681 C CA . LYS A 1 206 ? -17.948 6.571 51.547 1.00 60.06 206 LYS A CA 1
ATOM 1682 C C . LYS A 1 206 ? -18.205 6.119 50.115 1.00 60.06 206 LYS A C 1
ATOM 1684 O O . LYS A 1 206 ? -19.349 5.820 49.783 1.00 60.06 206 LYS A O 1
ATOM 1689 N N . SER A 1 207 ? -17.184 6.087 49.266 1.00 61.69 207 SER A N 1
ATOM 1690 C CA . SER A 1 207 ? -17.317 5.637 47.882 1.00 61.69 207 SER A CA 1
ATOM 1691 C C . SER A 1 207 ? -16.314 4.526 47.580 1.00 61.69 207 SER A C 1
ATOM 1693 O O . SER A 1 207 ? -15.191 4.555 48.063 1.00 61.69 207 SER A O 1
ATOM 1695 N N . HIS A 1 208 ? -16.700 3.552 46.754 1.00 71.31 208 HIS A N 1
ATOM 1696 C CA . HIS A 1 208 ? -15.802 2.489 46.277 1.00 71.31 208 HIS A CA 1
ATOM 1697 C C . HIS A 1 208 ? -14.800 2.989 45.213 1.00 71.31 208 HIS A C 1
ATOM 1699 O O . HIS A 1 208 ? -14.147 2.193 44.545 1.00 71.31 208 HIS A O 1
ATOM 1705 N N . ARG A 1 209 ? -14.653 4.312 45.029 1.00 74.50 209 ARG A N 1
ATOM 1706 C CA . ARG A 1 209 ? -13.823 4.905 43.967 1.00 74.50 209 ARG A CA 1
ATOM 1707 C C . ARG A 1 209 ? -12.343 4.567 44.133 1.00 74.50 209 ARG A C 1
ATOM 1709 O O . ARG A 1 209 ? -11.671 4.305 43.139 1.00 74.50 209 ARG A O 1
ATOM 1716 N N . ALA A 1 210 ? -11.832 4.545 45.365 1.00 75.19 210 ALA A N 1
ATOM 1717 C CA . ALA A 1 210 ? -10.441 4.177 45.624 1.00 75.19 210 ALA A CA 1
ATOM 1718 C C . ALA A 1 210 ? -10.142 2.707 45.265 1.00 75.19 210 ALA A C 1
ATOM 1720 O O . ALA A 1 210 ? -9.085 2.413 44.704 1.00 75.19 210 ALA A O 1
ATOM 1721 N N . GLU A 1 211 ? -11.078 1.792 45.535 1.00 78.94 211 GLU A N 1
ATOM 1722 C CA . GLU A 1 211 ? -10.962 0.369 45.181 1.00 78.94 211 GLU A CA 1
ATOM 1723 C C . GLU A 1 211 ? -11.041 0.167 43.661 1.00 78.94 211 GLU A C 1
ATOM 1725 O O . GLU A 1 211 ? -10.213 -0.548 43.095 1.00 78.94 211 GLU A O 1
ATOM 1730 N N . GLN A 1 212 ? -11.955 0.881 42.996 1.00 82.44 212 GLN A N 1
ATOM 1731 C CA . GLN A 1 212 ? -12.096 0.928 41.536 1.00 82.44 212 GLN A CA 1
ATOM 1732 C C . GLN A 1 212 ? -10.826 1.384 40.835 1.00 82.44 212 GLN A C 1
ATOM 1734 O O . GLN A 1 212 ? -10.326 0.740 39.909 1.00 82.44 212 GLN A O 1
ATOM 1739 N N . TRP A 1 213 ? -10.264 2.488 41.313 1.00 82.00 213 TRP A N 1
ATOM 1740 C CA . TRP A 1 213 ? -9.021 3.014 40.780 1.00 82.00 213 TRP A CA 1
ATOM 1741 C C . TRP A 1 213 ? -7.847 2.060 41.048 1.00 82.00 213 TRP A C 1
ATOM 1743 O O . TRP A 1 213 ? -7.045 1.800 40.152 1.00 82.00 213 TRP A O 1
ATOM 1753 N N . GLY A 1 214 ? -7.775 1.467 42.245 1.00 84.50 214 GLY A N 1
ATOM 1754 C CA . GLY A 1 214 ? -6.757 0.470 42.586 1.00 84.50 214 GLY A CA 1
ATOM 1755 C C . GLY A 1 214 ? -6.817 -0.773 41.690 1.00 84.50 214 GLY A C 1
ATOM 1756 O O . GLY A 1 214 ? -5.782 -1.233 41.198 1.00 84.50 214 GLY A O 1
ATOM 1757 N N . PHE A 1 215 ? -8.022 -1.282 41.419 1.00 86.75 215 PHE A N 1
ATOM 1758 C CA . PHE A 1 215 ? -8.249 -2.374 40.474 1.00 86.75 215 PHE A CA 1
ATOM 1759 C C . PHE A 1 215 ? -7.809 -1.993 39.055 1.00 86.75 215 PHE A C 1
ATOM 1761 O O . PHE A 1 215 ? -7.046 -2.736 38.433 1.00 86.75 215 PHE A O 1
ATOM 1768 N N . ALA A 1 216 ? -8.215 -0.817 38.567 1.00 86.81 216 ALA A N 1
ATOM 1769 C CA . ALA A 1 216 ? -7.840 -0.315 37.247 1.00 86.81 216 ALA A CA 1
ATOM 1770 C C . ALA A 1 216 ? -6.317 -0.185 37.090 1.00 86.81 216 ALA A C 1
ATOM 1772 O O . ALA A 1 216 ? -5.760 -0.618 36.079 1.00 86.81 216 ALA A O 1
ATOM 1773 N N . CYS A 1 217 ? -5.623 0.335 38.106 1.00 86.69 217 CYS A N 1
ATOM 1774 C CA . CYS A 1 217 ? -4.165 0.417 38.118 1.00 86.69 217 CYS A CA 1
ATOM 1775 C C . CYS A 1 217 ? -3.508 -0.962 38.085 1.00 86.69 217 CYS A C 1
ATOM 1777 O O . CYS A 1 217 ? -2.601 -1.176 37.280 1.00 86.69 217 CYS A O 1
ATOM 1779 N N . LYS A 1 218 ? -3.977 -1.908 38.908 1.00 88.31 218 LYS A N 1
ATOM 1780 C CA . LYS A 1 218 ? -3.441 -3.274 38.927 1.00 88.31 218 LYS A CA 1
ATOM 1781 C C . LYS A 1 218 ? -3.639 -3.971 37.581 1.00 88.31 218 LYS A C 1
ATOM 1783 O O . LYS A 1 218 ? -2.690 -4.527 37.036 1.00 88.31 218 LYS A O 1
ATOM 1788 N N . LEU A 1 219 ? -4.842 -3.904 37.016 1.00 88.81 219 LEU A N 1
ATOM 1789 C CA . LEU A 1 219 ? -5.144 -4.505 35.719 1.00 88.81 219 LEU A CA 1
ATOM 1790 C C . LEU A 1 219 ? -4.340 -3.840 34.591 1.00 88.81 219 LEU A C 1
ATOM 1792 O O . LEU A 1 219 ? -3.737 -4.537 33.778 1.00 88.81 219 LEU A O 1
ATOM 1796 N N . SER A 1 220 ? -4.250 -2.506 34.573 1.00 90.81 220 SER A N 1
ATOM 1797 C CA . SER A 1 220 ? -3.424 -1.769 33.608 1.00 90.81 220 SER A CA 1
ATOM 1798 C C . SER A 1 220 ? -1.941 -2.129 33.727 1.00 90.81 220 SER A C 1
ATOM 1800 O O . SER A 1 220 ? -1.248 -2.198 32.708 1.00 90.81 220 SER A O 1
ATOM 1802 N N . GLN A 1 221 ? -1.441 -2.364 34.943 1.00 91.12 221 GLN A N 1
ATOM 1803 C CA . GLN A 1 221 ? -0.074 -2.817 35.175 1.00 91.12 221 GLN A CA 1
ATOM 1804 C C . GLN A 1 221 ? 0.135 -4.231 34.623 1.00 91.12 221 GLN A C 1
ATOM 1806 O O . GLN A 1 221 ? 1.063 -4.423 33.837 1.00 91.12 221 GLN A O 1
ATOM 1811 N N . SER A 1 222 ? -0.731 -5.194 34.960 1.00 91.44 222 SER A N 1
ATOM 1812 C CA . SER A 1 222 ? -0.650 -6.567 34.436 1.00 91.44 222 SER A CA 1
ATOM 1813 C C . SER A 1 222 ? -0.699 -6.587 32.902 1.00 91.44 222 SER A C 1
ATOM 1815 O O . SER A 1 222 ? 0.144 -7.218 32.265 1.00 91.44 222 SER A O 1
ATOM 1817 N N . LEU A 1 223 ? -1.608 -5.825 32.282 1.00 92.69 223 LEU A N 1
ATOM 1818 C CA . LEU A 1 223 ? -1.688 -5.700 30.820 1.00 92.69 223 LEU A CA 1
ATOM 1819 C C . LEU A 1 223 ? -0.426 -5.069 30.217 1.00 92.69 223 LEU A C 1
ATOM 1821 O O . LEU A 1 223 ? 0.034 -5.500 29.161 1.00 92.69 223 LEU A O 1
ATOM 1825 N N . SER A 1 224 ? 0.170 -4.081 30.889 1.00 92.88 224 SER A N 1
ATOM 1826 C CA . SER A 1 224 ? 1.414 -3.447 30.433 1.00 92.88 224 SER A CA 1
ATOM 1827 C C . SER A 1 224 ? 2.611 -4.395 30.511 1.00 92.88 224 SER A C 1
ATOM 1829 O O . SER A 1 224 ? 3.431 -4.414 29.591 1.00 92.88 224 SER A O 1
ATOM 1831 N N . ILE A 1 225 ? 2.699 -5.209 31.569 1.00 93.31 225 ILE A N 1
ATOM 1832 C CA . ILE A 1 225 ? 3.714 -6.263 31.703 1.00 93.31 225 ILE A CA 1
ATOM 1833 C C . ILE A 1 225 ? 3.543 -7.278 30.573 1.00 93.31 225 ILE A C 1
ATOM 1835 O O . ILE A 1 225 ? 4.503 -7.551 29.850 1.00 93.31 225 ILE A O 1
ATOM 1839 N N . PHE A 1 226 ? 2.315 -7.758 30.349 1.00 93.94 226 PHE A N 1
ATOM 1840 C CA . PHE A 1 226 ? 2.043 -8.717 29.283 1.00 93.94 226 PHE A CA 1
ATOM 1841 C C . PHE A 1 226 ? 2.410 -8.156 27.908 1.00 93.94 226 PHE A C 1
ATOM 1843 O O . PHE A 1 226 ? 3.145 -8.781 27.145 1.00 93.94 226 PHE A O 1
ATOM 1850 N N . ARG A 1 227 ? 1.989 -6.920 27.620 1.00 94.31 227 ARG A N 1
ATOM 1851 C CA . ARG A 1 227 ? 2.344 -6.194 26.396 1.00 94.31 227 ARG A CA 1
ATOM 1852 C C . ARG A 1 227 ? 3.857 -6.086 26.216 1.00 94.31 227 ARG A C 1
ATOM 1854 O O . ARG A 1 227 ? 4.349 -6.272 25.105 1.00 94.31 227 ARG A O 1
ATOM 1861 N N . MET A 1 228 ? 4.601 -5.765 27.276 1.00 94.81 228 MET A N 1
ATOM 1862 C CA . MET A 1 228 ? 6.060 -5.665 27.217 1.00 94.81 228 MET A CA 1
ATOM 1863 C C . MET A 1 228 ? 6.687 -7.014 26.859 1.00 94.81 228 MET A C 1
ATOM 1865 O O . MET A 1 228 ? 7.559 -7.055 25.991 1.00 94.81 228 MET A O 1
ATOM 1869 N N . ILE A 1 229 ? 6.241 -8.104 27.489 1.00 94.19 229 ILE A N 1
ATOM 1870 C CA . ILE A 1 229 ? 6.715 -9.457 27.184 1.00 94.19 229 ILE A CA 1
ATOM 1871 C C . ILE A 1 229 ? 6.421 -9.790 25.719 1.00 94.19 229 ILE A C 1
ATOM 1873 O O . ILE A 1 229 ? 7.344 -10.089 24.968 1.00 94.19 229 ILE A O 1
ATOM 1877 N N . LEU A 1 230 ? 5.180 -9.613 25.259 1.00 93.75 230 LEU A N 1
ATOM 1878 C CA . LEU A 1 230 ? 4.793 -9.871 23.868 1.00 93.75 230 LEU A CA 1
ATOM 1879 C C . LEU A 1 230 ? 5.611 -9.043 22.861 1.00 93.75 230 LEU A C 1
ATOM 1881 O O . LEU A 1 230 ? 6.011 -9.552 21.817 1.00 93.75 230 LEU A O 1
ATOM 1885 N N . ARG A 1 231 ? 5.940 -7.784 23.175 1.00 94.38 231 ARG A N 1
ATOM 1886 C CA . ARG A 1 231 ? 6.825 -6.962 22.330 1.00 94.38 231 ARG A CA 1
ATOM 1887 C C . ARG A 1 231 ? 8.257 -7.493 22.269 1.00 94.38 231 ARG A C 1
ATOM 1889 O O . ARG A 1 231 ? 8.881 -7.394 21.213 1.00 94.38 231 ARG A O 1
ATOM 1896 N N . LYS A 1 232 ? 8.773 -8.082 23.355 1.00 92.31 232 LYS A N 1
ATOM 1897 C CA . LYS A 1 232 ? 10.062 -8.795 23.320 1.00 92.31 232 LYS A CA 1
ATOM 1898 C C . LYS A 1 232 ? 9.989 -9.995 22.375 1.00 92.31 232 LYS A C 1
ATOM 1900 O O . LYS A 1 232 ? 10.920 -10.175 21.598 1.00 92.31 232 LYS A O 1
ATOM 1905 N N . TYR A 1 233 ? 8.881 -10.745 22.371 1.00 90.62 233 TYR A N 1
ATOM 1906 C CA . TYR A 1 233 ? 8.660 -11.832 21.405 1.00 90.62 233 TYR A CA 1
ATOM 1907 C C . TYR A 1 233 ? 8.660 -11.322 19.963 1.00 90.62 233 TYR A C 1
ATOM 1909 O O . TYR A 1 233 ? 9.351 -11.901 19.133 1.00 90.62 233 TYR A O 1
ATOM 1917 N N . VAL A 1 234 ? 7.957 -10.223 19.658 1.00 92.00 234 VAL A N 1
ATOM 1918 C CA . VAL A 1 234 ? 7.988 -9.622 18.308 1.00 92.00 234 VAL A CA 1
ATOM 1919 C C . VAL A 1 234 ? 9.422 -9.294 17.897 1.00 92.00 234 VAL A C 1
ATOM 1921 O O . VAL A 1 234 ? 9.864 -9.717 16.831 1.00 92.00 234 VAL A O 1
ATOM 1924 N N . LYS A 1 235 ? 10.184 -8.619 18.768 1.00 91.62 235 LYS A N 1
ATOM 1925 C CA . LYS A 1 235 ? 11.563 -8.245 18.445 1.00 91.62 235 LYS A CA 1
ATOM 1926 C C . LYS A 1 235 ? 12.493 -9.449 18.305 1.00 91.62 235 LYS A C 1
ATOM 1928 O O . LYS A 1 235 ? 13.385 -9.424 17.463 1.00 91.62 235 LYS A O 1
ATOM 1933 N N . ALA A 1 236 ? 12.285 -10.495 19.102 1.00 89.44 236 ALA A N 1
ATOM 1934 C CA . ALA A 1 236 ? 13.014 -11.747 18.965 1.00 89.44 236 ALA A CA 1
ATOM 1935 C C . ALA A 1 236 ? 12.698 -12.414 17.617 1.00 89.44 236 ALA A C 1
ATOM 1937 O O . ALA A 1 236 ? 13.620 -12.737 16.876 1.00 89.44 236 ALA A O 1
ATOM 1938 N N . MET A 1 237 ? 11.418 -12.529 17.248 1.00 87.31 237 MET A N 1
ATOM 1939 C CA . MET A 1 237 ? 10.990 -13.139 15.983 1.00 87.31 237 MET A CA 1
ATOM 1940 C C . MET A 1 237 ? 11.532 -12.412 14.742 1.00 87.31 237 MET A C 1
ATOM 1942 O O . MET A 1 237 ? 11.790 -13.069 13.741 1.00 87.31 237 MET A O 1
ATOM 1946 N N . GLU A 1 238 ? 11.764 -11.096 14.803 1.00 87.12 238 GLU A N 1
ATOM 1947 C CA . GLU A 1 238 ? 12.409 -10.337 13.714 1.00 87.12 238 GLU A CA 1
ATOM 1948 C C . GLU A 1 238 ? 13.887 -10.704 13.487 1.00 87.12 238 GLU A C 1
ATOM 1950 O O . GLU A 1 238 ? 14.402 -10.515 12.387 1.00 87.12 238 GLU A O 1
ATOM 1955 N N . VAL A 1 239 ? 14.587 -11.176 14.523 1.00 87.44 239 VAL A N 1
ATOM 1956 C CA . VAL A 1 239 ? 16.040 -11.441 14.497 1.00 87.44 239 VAL A CA 1
ATOM 1957 C C . VAL A 1 239 ? 16.348 -12.945 14.476 1.00 87.44 239 VAL A C 1
ATOM 1959 O O . VAL A 1 239 ? 17.459 -13.351 14.140 1.00 87.44 239 VAL A O 1
ATOM 1962 N N . CYS A 1 240 ? 15.387 -13.791 14.846 1.00 85.56 240 CYS A N 1
ATOM 1963 C CA . CYS A 1 240 ? 15.576 -15.233 14.938 1.00 85.56 240 CYS A CA 1
ATOM 1964 C C . CYS A 1 240 ? 15.738 -15.919 13.572 1.00 85.56 240 CYS A C 1
ATOM 1966 O O . CYS A 1 240 ? 15.115 -15.555 12.578 1.00 85.56 240 CYS A O 1
ATOM 1968 N N . ASN A 1 241 ? 16.520 -17.002 13.567 1.00 85.56 241 ASN A N 1
ATOM 1969 C CA . ASN A 1 241 ? 16.629 -17.902 12.422 1.00 85.56 241 ASN A CA 1
ATOM 1970 C C . ASN A 1 241 ? 15.303 -18.653 12.163 1.00 85.56 241 ASN A C 1
ATOM 1972 O O . ASN A 1 241 ? 14.573 -18.940 13.121 1.00 85.56 241 ASN A O 1
ATOM 1976 N N . PRO A 1 242 ? 15.027 -19.063 10.909 1.00 80.62 242 PRO A N 1
ATOM 1977 C CA . PRO A 1 242 ? 13.796 -19.771 10.540 1.00 80.62 242 PRO A CA 1
ATOM 1978 C C . PRO A 1 242 ? 13.543 -21.059 11.338 1.00 80.62 242 PRO A C 1
ATOM 1980 O O . PRO A 1 242 ? 12.403 -21.343 11.698 1.00 80.62 242 PRO A O 1
ATOM 1983 N N . ASP A 1 243 ? 14.592 -21.808 11.689 1.00 82.56 243 ASP A N 1
ATOM 1984 C CA . ASP A 1 243 ? 14.457 -23.050 12.465 1.00 82.56 243 ASP A CA 1
ATOM 1985 C C . ASP A 1 243 ? 13.921 -22.797 13.884 1.00 82.56 243 ASP A C 1
ATOM 1987 O O . ASP A 1 243 ? 13.044 -23.514 14.369 1.00 82.56 243 ASP A O 1
ATOM 1991 N N . ASN A 1 244 ? 14.372 -21.719 14.533 1.00 83.75 244 ASN A N 1
ATOM 1992 C CA . ASN A 1 244 ? 13.882 -21.319 15.856 1.00 83.75 244 ASN A CA 1
ATOM 1993 C C . ASN A 1 244 ? 12.426 -20.845 15.794 1.00 83.75 244 ASN A C 1
ATOM 1995 O O . ASN A 1 244 ? 11.632 -21.152 16.685 1.00 83.75 244 ASN A O 1
ATOM 1999 N N . LEU A 1 245 ? 12.059 -20.136 14.723 1.00 82.50 245 LEU A N 1
ATOM 2000 C CA . LEU A 1 245 ? 10.677 -19.734 14.469 1.00 82.50 245 LEU A CA 1
ATOM 2001 C C . LEU A 1 245 ? 9.771 -20.964 14.307 1.00 82.50 245 LEU A C 1
ATOM 2003 O O . LEU A 1 245 ? 8.661 -21.004 14.835 1.00 82.50 245 LEU A O 1
ATOM 2007 N N . ARG A 1 246 ? 10.275 -22.008 13.643 1.00 82.69 246 ARG A N 1
ATOM 2008 C CA . ARG A 1 246 ? 9.561 -23.271 13.466 1.00 82.69 246 ARG A CA 1
ATOM 2009 C C . ARG A 1 246 ? 9.366 -24.023 14.781 1.00 82.69 246 ARG A C 1
ATOM 2011 O O . ARG A 1 246 ? 8.290 -24.571 15.010 1.00 82.69 246 ARG A O 1
ATOM 2018 N N . HIS A 1 247 ? 10.340 -23.994 15.688 1.00 84.44 247 HIS A N 1
ATOM 2019 C CA . HIS A 1 247 ? 10.140 -24.509 17.046 1.00 84.44 247 HIS A CA 1
ATOM 2020 C C . HIS A 1 247 ? 9.022 -23.762 17.784 1.00 84.44 247 HIS A C 1
ATOM 2022 O O . HIS A 1 247 ? 8.153 -24.405 18.372 1.00 84.44 247 HIS A O 1
ATOM 2028 N N . LEU A 1 248 ? 8.973 -22.432 17.678 1.00 83.50 248 LEU A N 1
ATOM 2029 C CA . LEU A 1 248 ? 7.888 -21.631 18.250 1.00 83.50 248 LEU A CA 1
ATOM 2030 C C . LEU A 1 248 ? 6.527 -21.926 17.589 1.00 83.50 248 LEU A C 1
ATOM 2032 O O . LEU A 1 248 ? 5.504 -21.950 18.262 1.00 83.50 248 LEU A O 1
ATOM 2036 N N . SER A 1 249 ? 6.495 -22.229 16.290 1.00 83.88 249 SER A N 1
ATOM 2037 C CA . SER A 1 249 ? 5.251 -22.599 15.596 1.00 83.88 249 SER A CA 1
ATOM 2038 C C . SER A 1 249 ? 4.590 -23.858 16.165 1.00 83.88 249 SER A C 1
ATOM 2040 O O . SER A 1 249 ? 3.365 -23.972 16.169 1.00 83.88 249 SER A O 1
ATOM 2042 N N . SER A 1 250 ? 5.379 -24.781 16.728 1.00 83.94 250 SER A N 1
ATOM 2043 C CA . SER A 1 250 ? 4.849 -26.010 17.325 1.00 83.94 250 SER A CA 1
ATOM 2044 C C . SER A 1 250 ? 3.990 -25.756 18.571 1.00 83.94 250 SER A C 1
ATOM 2046 O O . SER A 1 250 ? 3.065 -26.528 18.834 1.00 83.94 250 SER A O 1
ATOM 2048 N N . THR A 1 251 ? 4.233 -24.648 19.283 1.00 84.56 251 THR A N 1
ATOM 2049 C CA . THR A 1 251 ? 3.487 -24.243 20.485 1.00 84.56 251 THR A CA 1
ATOM 2050 C C . THR A 1 251 ? 2.302 -23.326 20.173 1.00 84.56 251 THR A C 1
ATOM 2052 O O . THR A 1 251 ? 1.591 -22.913 21.087 1.00 84.56 251 THR A O 1
ATOM 2055 N N . TYR A 1 252 ? 2.022 -23.037 18.893 1.00 87.06 252 TYR A N 1
ATOM 2056 C CA . TYR A 1 252 ? 0.936 -22.142 18.470 1.00 87.06 252 TYR A CA 1
ATOM 2057 C C . TYR A 1 252 ? -0.411 -22.457 19.138 1.00 87.06 252 TYR A C 1
ATOM 2059 O O . TYR A 1 252 ? -1.084 -21.561 19.644 1.00 87.06 252 TYR A O 1
ATOM 2067 N N . HIS A 1 253 ? -0.799 -23.733 19.160 1.00 85.50 253 HIS A N 1
ATOM 2068 C CA . HIS A 1 253 ? -2.081 -24.158 19.726 1.00 85.50 253 HIS A CA 1
ATOM 2069 C C . HIS A 1 253 ? -2.169 -23.937 21.240 1.00 85.50 253 HIS A C 1
ATOM 2071 O O . HIS A 1 253 ? -3.250 -23.630 21.743 1.00 85.50 253 HIS A O 1
ATOM 2077 N N . ASP A 1 254 ? -1.046 -24.052 21.949 1.00 85.81 254 ASP A N 1
ATOM 2078 C CA . ASP A 1 254 ? -0.981 -23.793 23.387 1.00 85.81 254 ASP A CA 1
ATOM 2079 C C . ASP A 1 254 ? -1.115 -22.286 23.639 1.00 85.81 254 ASP A C 1
ATOM 2081 O O . ASP A 1 254 ? -1.960 -21.857 24.429 1.00 85.81 254 ASP A O 1
ATOM 2085 N N . LEU A 1 255 ? -0.387 -21.471 22.862 1.00 86.50 255 LEU A N 1
ATOM 2086 C CA . LEU A 1 255 ? -0.450 -20.007 22.916 1.00 86.50 255 LEU A CA 1
ATOM 2087 C C . LEU A 1 255 ? -1.852 -19.466 22.603 1.00 86.50 255 LEU A C 1
ATOM 2089 O O . LEU A 1 255 ? -2.307 -18.509 23.230 1.00 86.50 255 LEU A O 1
ATOM 2093 N N . LEU A 1 256 ? -2.567 -20.098 21.671 1.00 87.19 256 LEU A N 1
ATOM 2094 C CA . LEU A 1 256 ? -3.924 -19.710 21.286 1.00 87.19 256 LEU A CA 1
ATOM 2095 C C . LEU A 1 256 ? -4.907 -19.778 22.466 1.00 87.19 256 LEU A C 1
ATOM 2097 O O . LEU A 1 256 ? -5.862 -19.005 22.530 1.00 87.19 256 LEU A O 1
ATOM 2101 N N . THR A 1 257 ? -4.682 -20.669 23.436 1.00 87.12 257 THR A N 1
ATOM 2102 C CA . THR A 1 257 ? -5.555 -20.766 24.615 1.00 87.12 257 THR A CA 1
ATOM 2103 C C . THR A 1 257 ? -5.489 -19.525 25.502 1.00 87.12 257 THR A C 1
ATOM 2105 O O . THR A 1 257 ? -6.493 -19.173 26.126 1.00 87.12 257 THR A O 1
ATOM 2108 N N . HIS A 1 258 ? -4.352 -18.826 25.513 1.00 85.00 258 HIS A N 1
ATOM 2109 C CA . HIS A 1 258 ? -4.159 -17.613 26.301 1.00 85.00 258 HIS A CA 1
ATOM 2110 C C . HIS A 1 258 ? -4.887 -16.403 25.712 1.00 85.00 258 HIS A C 1
ATOM 2112 O O . HIS A 1 258 ? -5.217 -15.484 26.451 1.00 85.00 258 HIS A O 1
ATOM 2118 N N . GLU A 1 259 ? -5.245 -16.419 24.425 1.00 89.56 259 GLU A N 1
ATOM 2119 C CA . GLU A 1 259 ? -6.079 -15.367 23.825 1.00 89.56 259 GLU A CA 1
ATOM 2120 C C . GLU A 1 259 ? -7.446 -15.254 24.519 1.00 89.56 259 GLU A C 1
ATOM 2122 O O . GLU A 1 259 ? -7.954 -14.150 24.723 1.00 89.56 259 GLU A O 1
ATOM 2127 N N . LYS A 1 260 ? -7.980 -16.389 24.991 1.00 88.62 260 LYS A N 1
ATOM 2128 C CA . LYS A 1 260 ? -9.273 -16.461 25.680 1.00 88.62 260 LYS A CA 1
ATOM 2129 C C . LYS A 1 260 ? -9.306 -15.675 26.991 1.00 88.62 260 LYS A C 1
ATOM 2131 O O . LYS A 1 260 ? -10.380 -15.232 27.390 1.00 88.62 260 LYS A O 1
ATOM 2136 N N . SER A 1 261 ? -8.169 -15.508 27.678 1.00 87.62 261 SER A N 1
ATOM 2137 C CA . SER A 1 261 ? -8.132 -14.721 28.919 1.00 87.62 261 SER A CA 1
ATOM 2138 C C . SER A 1 261 ? -8.362 -13.235 28.635 1.00 87.62 261 SER A C 1
ATOM 2140 O O . SER A 1 261 ? -9.096 -12.583 29.376 1.00 87.62 261 SER A O 1
ATOM 2142 N N . LEU A 1 262 ? -7.808 -12.720 27.532 1.00 89.31 262 LEU A N 1
ATOM 2143 C CA . LEU A 1 262 ? -8.052 -11.353 27.074 1.00 89.31 262 LEU A CA 1
ATOM 2144 C C . LEU A 1 262 ? -9.452 -11.192 26.475 1.00 89.31 262 LEU A C 1
ATOM 2146 O O . LEU A 1 262 ? -10.097 -10.185 26.747 1.00 89.31 262 LEU A O 1
ATOM 2150 N N . ASP A 1 263 ? -9.942 -12.175 25.713 1.00 90.44 263 ASP A N 1
ATOM 2151 C CA . ASP A 1 263 ? -11.311 -12.142 25.173 1.00 90.44 263 ASP A CA 1
ATOM 2152 C C . ASP A 1 263 ? -12.358 -12.059 26.277 1.00 90.44 263 ASP A C 1
ATOM 2154 O O . ASP A 1 263 ? -13.274 -11.248 26.199 1.00 90.44 263 ASP A O 1
ATOM 2158 N N . PHE A 1 264 ? -12.174 -12.820 27.356 1.00 89.88 264 PHE A N 1
ATOM 2159 C CA . PHE A 1 264 ? -13.048 -12.742 28.521 1.00 89.88 264 PHE A CA 1
ATOM 2160 C C . PHE A 1 264 ? -13.095 -11.329 29.128 1.00 89.88 264 PHE A C 1
ATOM 2162 O O . PHE A 1 264 ? -14.167 -10.844 29.485 1.00 89.88 264 PHE A O 1
ATOM 2169 N N . LEU A 1 265 ? -11.952 -10.640 29.218 1.00 87.38 265 LEU A N 1
ATOM 2170 C CA . LEU A 1 265 ? -11.897 -9.260 29.713 1.00 87.38 265 LEU A CA 1
ATOM 2171 C C . LEU A 1 265 ? -12.565 -8.271 28.747 1.00 87.38 265 LEU A C 1
ATOM 2173 O O . LEU A 1 265 ? -13.238 -7.346 29.200 1.00 87.38 265 LEU A O 1
ATOM 2177 N N . ILE A 1 266 ? -12.410 -8.470 27.435 1.00 90.12 266 ILE A N 1
ATOM 2178 C CA . ILE A 1 266 ? -13.060 -7.645 26.406 1.00 90.12 266 ILE A CA 1
ATOM 2179 C C . ILE A 1 266 ? -14.580 -7.836 26.446 1.00 90.12 266 ILE A C 1
ATOM 2181 O O . ILE A 1 266 ? -15.312 -6.850 26.420 1.00 90.12 266 ILE A O 1
ATOM 2185 N N . ASP A 1 267 ? -15.064 -9.069 26.581 1.00 89.94 267 ASP A N 1
ATOM 2186 C CA . ASP A 1 267 ? -16.494 -9.369 26.697 1.00 89.94 267 ASP A CA 1
ATOM 2187 C C . ASP A 1 267 ? -17.119 -8.712 27.935 1.00 89.94 267 ASP A C 1
ATOM 2189 O O . ASP A 1 267 ? -18.228 -8.175 27.873 1.00 89.94 267 ASP A O 1
ATOM 2193 N N . LEU A 1 268 ? -16.410 -8.728 29.070 1.00 87.56 268 LEU A N 1
ATOM 2194 C CA . LEU A 1 268 ? -16.841 -8.026 30.280 1.00 87.56 268 LEU A CA 1
ATOM 2195 C C . LEU A 1 268 ? -16.848 -6.507 30.088 1.00 87.56 268 LEU A C 1
ATOM 2197 O O . LEU A 1 268 ? -17.737 -5.837 30.616 1.00 87.56 268 LEU A O 1
ATOM 2201 N N . LEU A 1 269 ? -15.889 -5.963 29.333 1.00 86.50 269 LEU A N 1
ATOM 2202 C CA . LEU A 1 269 ? -15.842 -4.540 29.001 1.00 86.50 269 LEU A CA 1
ATOM 2203 C C . LEU A 1 269 ? -17.040 -4.136 28.134 1.00 86.50 269 LEU A C 1
ATOM 2205 O O . LEU A 1 269 ? -17.707 -3.154 28.444 1.00 86.50 269 LEU A O 1
ATOM 2209 N N . GLN A 1 270 ? -17.362 -4.929 27.110 1.00 86.56 270 GLN A N 1
ATOM 2210 C CA . GLN A 1 270 ? -18.503 -4.685 26.221 1.00 86.56 270 GLN A CA 1
ATOM 2211 C C . GLN A 1 270 ? -19.850 -4.732 26.952 1.00 86.56 270 GLN A C 1
ATOM 2213 O O . GLN A 1 270 ? -20.758 -3.974 26.621 1.00 86.56 270 GLN A O 1
ATOM 2218 N N . LYS A 1 271 ? -19.990 -5.613 27.948 1.00 87.44 271 LYS A N 1
ATOM 2219 C CA . LYS A 1 271 ? -21.213 -5.748 28.760 1.00 87.44 271 LYS A CA 1
ATOM 2220 C C . LYS A 1 271 ? -21.282 -4.769 29.934 1.00 87.44 271 LYS A C 1
ATOM 2222 O O . LYS A 1 271 ? -22.229 -4.840 30.710 1.00 87.44 271 LYS A O 1
ATOM 2227 N N . ASP A 1 272 ? -20.276 -3.911 30.087 1.00 81.69 272 ASP A N 1
ATOM 2228 C CA . ASP A 1 272 ? -20.094 -2.998 31.218 1.00 81.69 272 ASP A CA 1
ATOM 2229 C C . ASP A 1 272 ? -19.989 -3.692 32.600 1.00 81.69 272 ASP A C 1
ATOM 2231 O O . ASP A 1 272 ? -20.184 -3.086 33.649 1.00 81.69 272 ASP A O 1
ATOM 2235 N N . GLN A 1 273 ? -19.604 -4.973 32.620 1.00 82.31 273 GLN A N 1
ATOM 2236 C CA . GLN A 1 273 ? -19.548 -5.841 33.812 1.00 82.31 273 GLN A CA 1
ATOM 2237 C C . GLN A 1 273 ? -18.146 -5.960 34.432 1.00 82.31 273 GLN A C 1
ATOM 2239 O O . GLN A 1 273 ? -17.901 -6.805 35.295 1.00 82.31 273 GLN A O 1
ATOM 2244 N N . LEU A 1 274 ? -17.190 -5.138 33.992 1.00 77.69 274 LEU A N 1
ATOM 2245 C CA . LEU A 1 274 ? -15.897 -5.024 34.667 1.00 77.69 274 LEU A CA 1
ATOM 2246 C C . LEU A 1 274 ? -16.079 -4.315 36.014 1.00 77.69 274 LEU A C 1
ATOM 2248 O O . LEU A 1 274 ? -16.342 -3.111 36.043 1.00 77.69 274 LEU A O 1
ATOM 2252 N N . HIS A 1 275 ? -15.930 -5.090 37.089 1.00 75.00 275 HIS A N 1
ATOM 2253 C CA . HIS A 1 275 ? -16.038 -4.690 38.491 1.00 75.00 275 HIS A CA 1
ATOM 2254 C C . HIS A 1 275 ? -14.773 -5.048 39.286 1.00 75.00 275 HIS A C 1
ATOM 2256 O O . HIS A 1 275 ? -14.024 -5.954 38.922 1.00 75.00 275 HIS A O 1
ATOM 2262 N N . ASP A 1 276 ? -14.591 -4.391 40.426 1.00 68.81 276 ASP A N 1
ATOM 2263 C CA . ASP A 1 276 ? -13.344 -4.404 41.215 1.00 68.81 276 ASP A CA 1
ATOM 2264 C C . ASP A 1 276 ? -13.068 -5.737 41.919 1.00 68.81 276 ASP A C 1
ATOM 2266 O O . ASP A 1 276 ? -11.946 -6.023 42.332 1.00 68.81 276 ASP A O 1
ATOM 2270 N N . SER A 1 277 ? -14.096 -6.580 42.034 1.00 66.19 277 SER A N 1
ATOM 2271 C CA . SER A 1 277 ? -14.042 -7.908 42.648 1.00 66.19 277 SER A CA 1
ATOM 2272 C C . SER A 1 277 ? -13.611 -9.019 41.683 1.00 66.19 277 SER A C 1
ATOM 2274 O O . SER A 1 277 ? -13.536 -10.185 42.081 1.00 66.19 277 SER A O 1
ATOM 2276 N N . LEU A 1 278 ? -13.318 -8.696 40.418 1.00 76.62 278 LEU A N 1
ATOM 2277 C CA . LEU A 1 278 ? -12.861 -9.680 39.439 1.00 76.62 278 LEU A CA 1
ATOM 2278 C C . LEU A 1 278 ? -11.466 -10.209 39.782 1.00 76.62 278 LEU A C 1
ATOM 2280 O O . LEU A 1 278 ? -10.491 -9.470 39.922 1.00 76.62 278 LEU A O 1
ATOM 2284 N N . SER A 1 279 ? -11.352 -11.534 39.856 1.00 73.19 279 SER A N 1
ATOM 2285 C CA . SER A 1 279 ? -10.069 -12.189 40.076 1.00 73.19 279 SER A CA 1
ATOM 2286 C C . SER A 1 279 ? -9.209 -12.141 38.810 1.00 73.19 279 SER A C 1
ATOM 2288 O O . SER A 1 279 ? -9.527 -12.799 37.820 1.00 73.19 279 SER A O 1
ATOM 2290 N N . LEU A 1 280 ? -8.073 -11.445 38.873 1.00 77.81 280 LEU A N 1
ATOM 2291 C CA . LEU A 1 280 ? -7.082 -11.362 37.785 1.00 77.81 280 LEU A CA 1
ATOM 2292 C C . LEU A 1 280 ? -6.202 -12.619 37.643 1.00 77.81 280 LEU A C 1
ATOM 2294 O O . LEU A 1 280 ? -5.333 -12.682 36.780 1.00 77.81 280 LEU A O 1
ATOM 2298 N N . ASN A 1 281 ? -6.464 -13.656 38.443 1.00 78.69 281 ASN A N 1
ATOM 2299 C CA . ASN A 1 281 ? -5.648 -14.869 38.539 1.00 78.69 281 ASN A CA 1
ATOM 2300 C C . ASN A 1 281 ? -5.441 -15.594 37.200 1.00 78.69 281 ASN A C 1
ATOM 2302 O O . ASN A 1 281 ? -4.427 -16.261 37.014 1.00 78.69 281 ASN A O 1
ATOM 2306 N N . THR A 1 282 ? -6.407 -15.530 36.282 1.00 82.81 282 THR A N 1
ATOM 2307 C CA . THR A 1 282 ? -6.276 -16.138 34.950 1.00 82.81 282 THR A CA 1
ATOM 2308 C C . THR A 1 282 ? -5.291 -15.362 34.085 1.00 82.81 282 THR A C 1
ATOM 2310 O O . THR A 1 282 ? -4.435 -15.984 33.464 1.00 82.81 282 THR A O 1
ATOM 2313 N N . LEU A 1 283 ? -5.361 -14.027 34.100 1.00 85.06 283 LEU A N 1
ATOM 2314 C CA . LEU A 1 283 ? -4.421 -13.155 33.400 1.00 85.06 283 LEU A CA 1
ATOM 2315 C C . LEU A 1 283 ? -3.008 -13.310 33.973 1.00 85.06 283 LEU A C 1
ATOM 2317 O O . LEU A 1 283 ? -2.069 -13.522 33.214 1.00 85.06 283 LEU A O 1
ATOM 2321 N N . ASP A 1 284 ? -2.864 -13.305 35.296 1.00 86.12 284 ASP A N 1
ATOM 2322 C CA . ASP A 1 284 ? -1.558 -13.450 35.949 1.00 86.12 284 ASP A CA 1
ATOM 2323 C C . ASP A 1 284 ? -0.912 -14.812 35.625 1.00 86.12 284 ASP A C 1
ATOM 2325 O O . ASP A 1 284 ? 0.278 -14.881 35.328 1.00 86.12 284 ASP A O 1
ATOM 2329 N N . LYS A 1 285 ? -1.702 -15.896 35.568 1.00 87.25 285 LYS A N 1
ATOM 2330 C CA . LYS A 1 285 ? -1.227 -17.209 35.091 1.00 87.25 285 LYS A CA 1
ATOM 2331 C C . LYS A 1 285 ? -0.819 -17.192 33.622 1.00 87.25 285 LYS A C 1
ATOM 2333 O O . LYS A 1 285 ? 0.151 -17.852 33.269 1.00 87.25 285 LYS A O 1
ATOM 2338 N N . THR A 1 286 ? -1.560 -16.478 32.769 1.00 87.50 286 THR A N 1
ATOM 2339 C CA . THR A 1 286 ? -1.148 -16.326 31.369 1.00 87.50 286 THR A CA 1
ATOM 2340 C C . THR A 1 286 ? 0.150 -15.540 31.269 1.00 87.50 286 THR A C 1
ATOM 2342 O O . THR A 1 286 ? 1.038 -15.978 30.562 1.00 87.50 286 THR A O 1
ATOM 2345 N N . ILE A 1 287 ? 0.330 -14.461 32.032 1.00 88.06 287 ILE A N 1
ATOM 2346 C CA . ILE A 1 287 ? 1.577 -13.685 32.035 1.00 88.06 287 ILE A CA 1
ATOM 2347 C C . ILE A 1 287 ? 2.754 -14.561 32.471 1.00 88.06 287 ILE A C 1
ATOM 2349 O O . ILE A 1 287 ? 3.746 -14.626 31.755 1.00 88.06 287 ILE A O 1
ATOM 2353 N N . ALA A 1 288 ? 2.597 -15.306 33.567 1.00 89.12 288 ALA A N 1
ATOM 2354 C CA . ALA A 1 288 ? 3.626 -16.205 34.089 1.00 89.12 288 ALA A CA 1
ATOM 2355 C C . ALA A 1 288 ? 4.016 -17.343 33.127 1.00 89.12 288 ALA A C 1
ATOM 2357 O O . ALA A 1 288 ? 5.076 -17.932 33.288 1.00 89.12 288 ALA A O 1
ATOM 2358 N N . PHE A 1 289 ? 3.171 -17.684 32.149 1.00 88.06 289 PHE A N 1
ATOM 2359 C CA . PHE A 1 289 ? 3.524 -18.652 31.108 1.00 88.06 289 PHE A CA 1
ATOM 2360 C C . PHE A 1 289 ? 4.445 -18.053 30.031 1.00 88.06 289 PHE A C 1
ATOM 2362 O O . PHE A 1 289 ? 5.220 -18.783 29.420 1.00 88.06 289 PHE A O 1
ATOM 2369 N N . TYR A 1 290 ? 4.341 -16.746 29.767 1.00 85.06 290 TYR A N 1
ATOM 2370 C CA . TYR A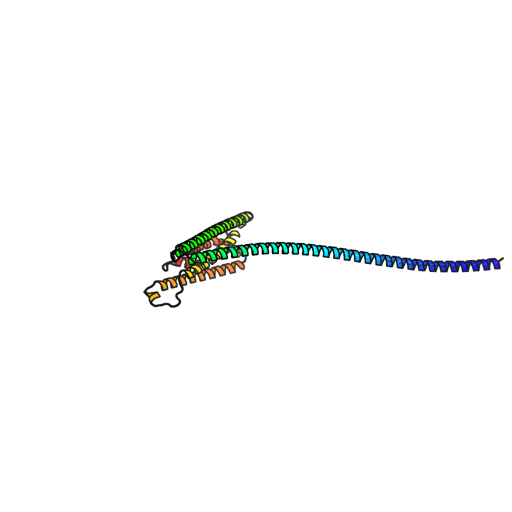 1 290 ? 5.138 -16.064 28.740 1.00 85.06 290 TYR A CA 1
ATOM 2371 C C . TYR A 1 290 ? 6.459 -15.485 29.269 1.00 85.06 290 TYR A C 1
ATOM 2373 O O . TYR A 1 290 ? 7.319 -15.152 28.445 1.00 85.06 290 TYR A O 1
ATOM 2381 N N . GLU A 1 291 ? 6.589 -15.312 30.589 1.00 84.25 291 GLU A N 1
ATOM 2382 C CA . GLU A 1 291 ? 7.846 -14.964 31.278 1.00 84.25 291 GLU A CA 1
ATOM 2383 C C . GLU A 1 291 ? 8.879 -16.094 31.203 1.00 84.25 291 GLU A C 1
ATOM 2385 O O . GLU A 1 291 ? 10.049 -15.762 30.896 1.00 84.25 291 GLU A O 1
#